Protein AF-A0A117UWV5-F1 (afdb_monomer)

InterPro domains:
  IPR002656 Acyltransferase 3 domain [PF01757] (1-196)
  IPR050879 Acyltransferase 3 [PTHR23028] (1-208)

Organism: NCBI:txid1117702

pLDDT: mean 75.55, std 20.03, range [30.98, 94.69]

Mean predicted aligned error: 14.84 Å

Secondary structure (DSSP, 8-state):
--HHHHHHHHHHHHHHHHHHHHHH-GGGHHHHHHHHHHHHHHHHHHHHHH-HHHHHH-HHHHHHHHHHHHHHHHHHHHH-SPPP-TTHHHHHHHHHHHHHHHHHS---TTSTTTTTTHHHHHHHHHHHHHTTT-HHHHHHHTSHHHHHHHHHHHHHHHHHHHHHHHHHHH--S---HHHHHHHHHHHHHHHHHHIIIIIHHHHHHTT-SS--------S--S---SSSTTHHHHHHHHHHHHHHHHHHHTT--PPPHHHHTSSS-S--TTSTTSS---

Nearest PDB structures (foldseek):
  3g67-assembly1_B  TM=1.469E-01  e=5.510E-01 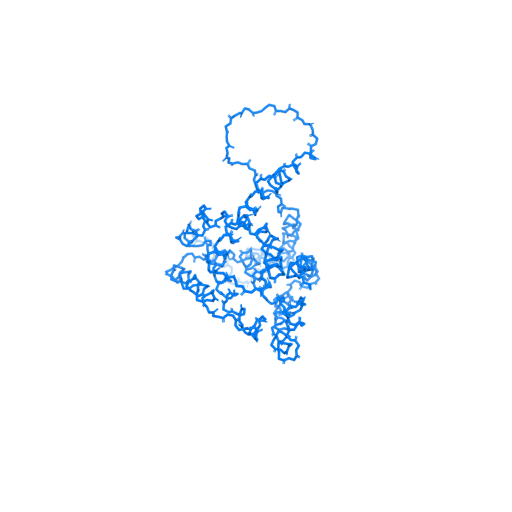 Thermotoga maritima
  3g6b-assembly1_B  TM=1.468E-01  e=1.464E+00  Thermotoga maritima
  3g6b-assembly1_A  TM=1.492E-01  e=6.993E+00  Thermotoga maritima

Sequence (278 aa):
MWSLAVEEQFYLLYPVVLLAILRFRPRALPLLFGLGFGLSLVLAGVLMRFRPDIAFYYLPPRAWELMLGGAISLRERRAGSLRAGRYTGPVSGLALAGLLVAFLLPGDSGSFPWPGALLPCLCTATLLAVLRSEYRTAGLLAARPIVLVGLISYSLYLWHQPVFAFARKIALNALTPANYVVMIGGVFLAAWATWRFIEQPLRRSDGLSNGTVPGSCNTGGLACRQRDRGMAGQRLALALLAANARTHDDGARFPSPQQRCQSDDQANPRCSVVAHWP

Foldseek 3Di:
DDVVVLVVVCVVVVLVVVVVCLVPPVVCVVVVLVVQLVQLCVCLVVCLVPPVVCSPPHNSVCVNLVSLQVVLVVCCVPVNADAQDPCLVVQLVVLVVLLVVLVPPPDDSSCPPPPSVVSNSVSVSSNSRRLVNDPPSVVVCPDPVNVVCVLLVVQLVVQLVVLVVVCCVPVVDDDDPVNVVVSNVVSVVRSVCCSVPPVVVVVVCVVVPDDDDDDDDDDDDPDDDDPPPVPPSVVVVVVSVVVVVVVVVVVDPPDDPVVVVPPDDPPDPPVPPPDDDD

Radius of gyration: 27.4 Å; Cα contacts (8 Å, |Δi|>4): 157; chains: 1; bounding box: 64×58×87 Å

Solvent-accessible surface area (backbone atoms only — not comparable to full-atom values): 16294 Å² total; per-residue (Å²): 125,61,70,66,61,39,51,53,52,43,68,60,47,50,57,55,54,52,50,50,35,56,72,77,40,54,87,47,41,68,57,55,51,50,50,52,36,51,51,11,48,51,42,15,57,54,30,43,78,78,40,46,69,57,25,59,62,39,48,62,34,45,43,33,64,58,45,49,52,50,50,48,55,51,44,36,72,74,74,43,68,54,76,66,49,93,58,44,59,60,51,45,52,49,22,51,50,44,37,50,49,54,68,70,47,82,80,55,85,82,29,58,58,43,67,59,41,50,57,39,46,53,20,50,43,52,33,68,53,37,44,89,41,30,67,68,66,39,49,58,61,63,31,66,69,56,43,48,52,61,72,28,41,65,40,35,58,62,40,41,57,58,56,55,52,49,46,59,69,72,54,77,84,74,82,49,75,67,54,52,54,53,49,52,51,50,27,52,51,52,10,46,50,44,37,63,68,52,48,48,52,56,71,55,54,79,65,71,84,66,81,91,72,96,71,92,76,79,92,84,74,100,78,81,88,84,84,67,90,68,42,72,66,47,49,52,50,47,51,52,51,59,50,55,54,53,70,60,55,78,78,63,79,72,78,55,79,75,65,62,68,75,78,52,75,99,78,64,90,81,76,79,81,78,87,80,81,138

Structure (mmCIF, N/CA/C/O backbone):
data_AF-A0A117UWV5-F1
#
_entry.id   AF-A0A117UWV5-F1
#
loop_
_atom_site.group_PDB
_atom_site.id
_atom_site.type_symbol
_atom_site.label_atom_id
_atom_site.label_alt_id
_atom_site.label_comp_id
_atom_site.label_asym_id
_atom_site.label_entity_id
_atom_site.label_seq_id
_atom_site.pdbx_PDB_ins_code
_atom_site.Cartn_x
_atom_site.Cartn_y
_atom_site.Cartn_z
_atom_site.occupancy
_atom_site.B_iso_or_equiv
_atom_site.auth_seq_id
_atom_site.auth_comp_id
_atom_site.auth_asym_id
_atom_site.auth_atom_id
_atom_site.pdbx_PDB_model_num
ATOM 1 N N . MET A 1 1 ? -1.632 -14.166 -12.314 1.00 55.88 1 MET A N 1
ATOM 2 C CA . MET A 1 1 ? -2.647 -13.155 -11.931 1.00 55.88 1 MET A CA 1
ATOM 3 C C . MET A 1 1 ? -1.919 -11.910 -11.477 1.00 55.88 1 MET A C 1
ATOM 5 O O . MET A 1 1 ? -0.835 -12.033 -10.938 1.00 55.88 1 MET A O 1
ATOM 9 N N . TRP A 1 2 ? -2.452 -10.722 -11.719 1.00 67.19 2 TRP A N 1
ATOM 10 C CA . TRP A 1 2 ? -1.812 -9.499 -11.242 1.00 67.19 2 TRP A CA 1
ATOM 11 C C . TRP A 1 2 ? -2.285 -9.179 -9.806 1.00 67.19 2 TRP A C 1
ATOM 13 O O . TRP A 1 2 ? -3.427 -9.480 -9.467 1.00 67.19 2 TRP A O 1
ATOM 23 N N . SER A 1 3 ? -1.420 -8.603 -8.959 1.00 70.19 3 SER A N 1
ATOM 24 C CA . SER A 1 3 ? -1.729 -8.171 -7.586 1.00 70.19 3 SER A CA 1
ATOM 25 C C . SER A 1 3 ? -2.982 -7.295 -7.486 1.00 70.19 3 SER A C 1
ATOM 27 O O . SER A 1 3 ? -3.677 -7.382 -6.478 1.00 70.19 3 SER A O 1
ATOM 29 N N . LEU A 1 4 ? -3.325 -6.543 -8.539 1.00 81.19 4 LEU A N 1
ATOM 30 C CA . LEU A 1 4 ? -4.560 -5.755 -8.606 1.00 81.19 4 LEU A CA 1
ATOM 31 C C . LEU A 1 4 ? -5.819 -6.614 -8.419 1.00 81.19 4 LEU A C 1
ATOM 33 O O . LEU A 1 4 ? -6.724 -6.233 -7.686 1.00 81.19 4 LEU A O 1
ATOM 37 N N . ALA A 1 5 ? -5.854 -7.812 -9.008 1.00 84.50 5 ALA A N 1
ATOM 38 C CA . ALA A 1 5 ? -7.003 -8.706 -8.872 1.00 84.50 5 ALA A CA 1
ATOM 39 C C . ALA A 1 5 ? -7.211 -9.149 -7.412 1.00 84.50 5 ALA A C 1
ATOM 41 O O . ALA A 1 5 ? -8.342 -9.308 -6.959 1.00 84.50 5 ALA A O 1
ATOM 42 N N . VAL A 1 6 ? -6.121 -9.324 -6.658 1.00 84.62 6 VAL A N 1
ATOM 43 C CA . VAL A 1 6 ? -6.178 -9.674 -5.230 1.00 84.62 6 VAL A CA 1
ATOM 44 C C . VAL A 1 6 ? -6.737 -8.507 -4.411 1.00 84.62 6 VAL A C 1
ATOM 46 O O . VAL A 1 6 ? -7.551 -8.713 -3.512 1.00 84.62 6 VAL A O 1
ATOM 49 N N . GLU A 1 7 ? -6.342 -7.278 -4.736 1.00 87.19 7 GLU A N 1
ATOM 50 C CA . GLU A 1 7 ? -6.852 -6.071 -4.077 1.00 87.19 7 GLU A CA 1
ATOM 51 C C . GLU A 1 7 ? -8.351 -5.876 -4.329 1.00 87.19 7 GLU A C 1
ATOM 53 O O . GLU A 1 7 ? -9.108 -5.646 -3.387 1.00 87.19 7 GLU A O 1
ATOM 58 N N . GLU A 1 8 ? -8.812 -6.054 -5.568 1.00 89.00 8 GLU A N 1
ATOM 59 C CA . GLU A 1 8 ? -10.235 -5.963 -5.917 1.00 89.00 8 GLU A CA 1
ATOM 60 C C . GLU A 1 8 ? -11.079 -7.015 -5.182 1.00 89.00 8 GLU A C 1
ATOM 62 O O . GLU A 1 8 ? -12.130 -6.687 -4.624 1.00 89.00 8 GLU A O 1
ATOM 67 N N . GLN A 1 9 ? -10.596 -8.262 -5.096 1.00 91.19 9 GLN A N 1
ATOM 68 C CA . GLN A 1 9 ? -11.248 -9.315 -4.308 1.00 91.19 9 GLN A CA 1
ATOM 69 C C . GLN A 1 9 ? -11.382 -8.918 -2.837 1.00 91.19 9 GLN A C 1
ATOM 71 O O . GLN A 1 9 ? -12.449 -9.093 -2.243 1.00 91.19 9 GLN A O 1
ATOM 76 N N . PHE A 1 10 ? -10.323 -8.354 -2.247 1.00 89.69 10 PHE A N 1
ATOM 77 C CA . PHE A 1 10 ? -10.372 -7.860 -0.876 1.00 89.69 10 PHE A CA 1
ATOM 78 C C . PHE A 1 10 ? -11.383 -6.723 -0.726 1.00 89.69 10 PHE A C 1
ATOM 80 O O . PHE A 1 10 ? -12.191 -6.750 0.199 1.00 89.69 10 PHE A O 1
ATOM 87 N N . TYR A 1 11 ? -11.381 -5.738 -1.625 1.00 88.12 11 TYR A N 1
ATOM 88 C CA . TYR A 1 11 ? -12.281 -4.586 -1.539 1.00 88.12 11 TYR A CA 1
ATOM 89 C C . TYR A 1 11 ? -13.754 -4.949 -1.705 1.00 88.12 11 TYR A C 1
ATOM 91 O O . TYR A 1 11 ? -14.604 -4.278 -1.119 1.00 88.12 11 TYR A O 1
ATOM 99 N N . LEU A 1 12 ? -14.064 -6.018 -2.437 1.00 90.75 12 LEU A N 1
ATOM 100 C CA . LEU A 1 12 ? -15.418 -6.558 -2.529 1.00 90.75 12 LEU A CA 1
ATOM 101 C C . LEU A 1 12 ? -15.792 -7.383 -1.289 1.00 90.75 12 LEU A C 1
ATOM 103 O O . LEU A 1 12 ? -16.871 -7.199 -0.724 1.00 90.75 12 LEU A O 1
ATOM 107 N N . LEU A 1 13 ? -14.902 -8.267 -0.831 1.00 91.00 13 LEU A N 1
ATOM 108 C CA . LEU A 1 13 ? -15.185 -9.204 0.260 1.00 91.00 13 LEU A CA 1
ATOM 109 C C . LEU A 1 13 ? -15.190 -8.529 1.640 1.00 91.00 13 LEU A C 1
ATOM 111 O O . LEU A 1 13 ? -16.074 -8.775 2.462 1.00 91.00 13 LEU A O 1
ATOM 115 N N . TYR A 1 14 ? -14.212 -7.664 1.900 1.00 89.00 14 TYR A N 1
ATOM 116 C CA . TYR A 1 14 ? -13.995 -7.011 3.189 1.00 89.00 14 TYR A CA 1
ATOM 117 C C . TYR A 1 14 ? -15.225 -6.267 3.736 1.00 89.00 14 TYR A C 1
ATOM 119 O O . TYR A 1 14 ? -15.595 -6.531 4.883 1.00 89.00 14 TYR A O 1
ATOM 127 N N . PRO A 1 15 ? -15.903 -5.369 2.986 1.00 88.62 15 PRO A N 1
ATOM 128 C CA . PRO A 1 15 ? -17.072 -4.666 3.507 1.00 88.62 15 PRO A CA 1
ATOM 129 C C . PRO A 1 15 ? -18.233 -5.618 3.799 1.00 88.62 15 PRO A C 1
ATOM 131 O O . PRO A 1 15 ? -18.913 -5.427 4.803 1.00 88.62 15 PRO A O 1
ATOM 134 N N . VAL A 1 16 ? -18.442 -6.655 2.982 1.00 92.00 16 VAL A N 1
ATOM 135 C CA . VAL A 1 16 ? -19.513 -7.643 3.191 1.00 92.00 16 VAL A CA 1
ATOM 136 C C . VAL A 1 16 ? -19.273 -8.425 4.480 1.00 92.00 16 VAL A C 1
ATOM 138 O O . VAL A 1 16 ? -20.160 -8.502 5.330 1.00 92.00 16 VAL A O 1
ATOM 141 N N . VAL A 1 17 ? -18.055 -8.938 4.671 1.00 90.50 17 VAL A N 1
ATOM 142 C CA . VAL A 1 17 ? -17.666 -9.666 5.889 1.00 90.50 17 VAL A CA 1
ATOM 143 C C . VAL A 1 17 ? -17.755 -8.757 7.114 1.00 90.50 17 VAL A C 1
ATOM 145 O O . VAL A 1 17 ? -18.331 -9.140 8.133 1.00 90.50 17 VAL A O 1
ATOM 148 N N . LEU A 1 18 ? -17.244 -7.528 7.017 1.00 89.38 18 LEU A N 1
ATOM 149 C CA . LEU A 1 18 ? -17.291 -6.561 8.108 1.00 89.38 18 LEU A CA 1
ATOM 150 C C . LEU A 1 18 ? -18.736 -6.217 8.496 1.00 89.38 18 LEU A C 1
ATOM 152 O O . LEU A 1 18 ? -19.066 -6.221 9.682 1.00 89.38 18 LEU A O 1
ATOM 156 N N . LEU A 1 19 ? -19.608 -5.955 7.518 1.00 90.94 19 LEU A N 1
ATOM 157 C CA . LEU A 1 19 ? -21.025 -5.672 7.754 1.00 90.94 19 LEU A CA 1
ATOM 158 C C . LEU A 1 19 ? -21.750 -6.874 8.363 1.00 90.94 19 LEU A C 1
ATOM 160 O O . LEU A 1 19 ? -22.514 -6.689 9.307 1.00 90.94 19 LEU A O 1
ATOM 164 N N . ALA A 1 20 ? -21.483 -8.094 7.892 1.00 93.12 20 ALA A N 1
ATOM 165 C CA . ALA A 1 20 ? -22.061 -9.308 8.462 1.00 93.12 20 ALA A CA 1
ATOM 166 C C . ALA A 1 20 ? -21.668 -9.481 9.940 1.00 93.12 20 ALA A C 1
ATOM 168 O O . ALA A 1 20 ? -22.532 -9.688 10.795 1.00 93.12 20 ALA A O 1
ATOM 169 N N . ILE A 1 21 ? -20.385 -9.311 10.276 1.00 91.62 21 ILE A N 1
ATOM 170 C CA . ILE A 1 21 ? -19.922 -9.409 11.668 1.00 91.62 21 ILE A CA 1
ATOM 171 C C . ILE A 1 21 ? -20.572 -8.325 12.531 1.00 91.62 21 ILE A C 1
ATOM 173 O O . ILE A 1 21 ? -21.068 -8.620 13.617 1.00 91.62 21 ILE A O 1
ATOM 177 N N . LEU A 1 22 ? -20.620 -7.082 12.048 1.00 89.75 22 LEU A N 1
ATOM 178 C CA . LEU A 1 22 ? -21.261 -5.979 12.767 1.00 89.75 22 LEU A CA 1
ATOM 179 C C . LEU A 1 22 ? -22.770 -6.194 12.950 1.00 89.75 22 LEU A C 1
ATOM 181 O O . LEU A 1 22 ? -23.307 -5.792 13.980 1.00 89.75 22 LEU A O 1
ATOM 185 N N . ARG A 1 23 ? -23.444 -6.836 11.988 1.00 92.81 23 ARG A N 1
ATOM 186 C CA . ARG A 1 23 ? -24.890 -7.097 12.018 1.00 92.81 23 ARG A CA 1
ATOM 187 C C . ARG A 1 23 ? -25.272 -8.219 12.976 1.00 92.81 23 ARG A C 1
ATOM 189 O O . ARG A 1 23 ? -26.279 -8.088 13.667 1.00 92.81 23 ARG A O 1
ATOM 196 N N . PHE A 1 24 ? -24.510 -9.313 12.986 1.00 94.19 24 PHE A N 1
ATOM 197 C CA . PHE A 1 24 ? -24.873 -10.526 13.723 1.00 94.19 24 PHE A CA 1
ATOM 198 C C . PHE A 1 24 ? -24.126 -10.680 15.050 1.00 94.19 24 PHE A C 1
ATOM 200 O O . PHE A 1 24 ? -24.702 -11.166 16.021 1.00 94.19 24 PHE A O 1
ATOM 207 N N . ARG A 1 25 ? -22.841 -10.305 15.115 1.00 93.25 25 ARG A N 1
ATOM 208 C CA . ARG A 1 25 ? -21.967 -10.530 16.282 1.00 93.25 25 ARG A CA 1
ATOM 209 C C . ARG A 1 25 ? -20.953 -9.383 16.471 1.00 93.25 25 ARG A C 1
ATOM 211 O O . ARG A 1 25 ? -19.745 -9.628 16.462 1.00 93.25 25 ARG A O 1
ATOM 218 N N . PRO A 1 26 ? -21.393 -8.135 16.726 1.00 88.69 26 PRO A N 1
ATOM 219 C CA . PRO A 1 26 ? -20.491 -6.979 16.806 1.00 88.69 26 PRO A CA 1
ATOM 220 C C . PRO A 1 26 ? -19.434 -7.101 17.915 1.00 88.69 26 PRO A C 1
ATOM 222 O O . PRO A 1 26 ? -18.314 -6.617 17.751 1.00 88.69 26 PRO A O 1
ATOM 225 N N . ARG A 1 27 ? -19.756 -7.791 19.021 1.00 90.56 27 ARG A N 1
ATOM 226 C CA . ARG A 1 27 ? -18.813 -8.062 20.124 1.00 90.56 27 ARG A CA 1
ATOM 227 C C . ARG A 1 27 ? -17.721 -9.070 19.753 1.00 90.56 27 ARG A C 1
ATOM 229 O O . ARG A 1 27 ? -16.644 -9.025 20.332 1.00 90.56 27 ARG A O 1
ATOM 236 N N . ALA A 1 28 ? -17.972 -9.940 18.773 1.00 91.75 28 ALA A N 1
ATOM 237 C CA . ALA A 1 28 ? -16.991 -10.907 18.285 1.00 91.75 28 ALA A CA 1
ATOM 238 C C . ALA A 1 28 ? -16.027 -10.303 17.253 1.00 91.75 28 ALA A C 1
ATOM 240 O O . ALA A 1 28 ? -15.077 -10.969 16.856 1.00 91.75 28 ALA A O 1
ATOM 241 N N . LEU A 1 29 ? -16.239 -9.054 16.821 1.00 89.94 29 LEU A N 1
ATOM 242 C CA . LEU A 1 29 ? -15.416 -8.408 15.803 1.00 89.94 29 LEU A CA 1
ATOM 243 C C . LEU A 1 29 ? -13.905 -8.452 16.084 1.00 89.94 29 LEU A C 1
ATOM 245 O O . LEU A 1 29 ? -13.195 -8.904 15.192 1.00 89.94 29 LEU A O 1
ATOM 249 N N . PRO A 1 30 ? -13.381 -8.026 17.254 1.00 89.56 30 PRO A N 1
ATOM 250 C CA . PRO A 1 30 ? -11.936 -8.066 17.488 1.00 89.56 30 PRO A CA 1
ATOM 251 C C . PRO A 1 30 ? -11.386 -9.497 17.455 1.00 89.56 30 PRO A C 1
ATOM 253 O O . PRO A 1 30 ? -10.305 -9.714 16.919 1.00 89.56 30 PRO A O 1
ATOM 256 N N . LEU A 1 31 ? -12.152 -10.473 17.957 1.00 93.00 31 LEU A N 1
ATOM 257 C CA . LEU A 1 31 ? -11.768 -11.883 17.947 1.00 93.00 31 LEU A CA 1
ATOM 258 C C . LEU A 1 31 ? -11.722 -12.444 16.520 1.00 93.00 31 LEU A C 1
ATOM 260 O O . LEU A 1 31 ? -10.709 -13.003 16.122 1.00 93.00 31 LEU A O 1
ATOM 264 N N . LEU A 1 32 ? -12.791 -12.271 15.737 1.00 92.19 32 LEU A N 1
ATOM 265 C CA . LEU A 1 32 ? -12.875 -12.767 14.358 1.00 92.19 32 LEU A CA 1
ATOM 266 C C . LEU A 1 32 ? -11.856 -12.081 13.446 1.00 92.19 32 LEU A C 1
ATOM 268 O O . LEU A 1 32 ? -11.253 -12.727 12.592 1.00 92.19 32 LEU A O 1
ATOM 272 N N . PHE A 1 33 ? -11.634 -10.784 13.650 1.00 91.31 33 PHE A N 1
ATOM 273 C CA . PHE A 1 33 ? -10.622 -10.034 12.921 1.00 91.31 33 PHE A CA 1
ATOM 274 C C . PHE A 1 33 ? -9.210 -10.510 13.275 1.00 91.31 33 PHE A C 1
ATOM 276 O O . PHE A 1 33 ? -8.408 -10.750 12.377 1.00 91.31 33 PHE A O 1
ATOM 283 N N . GLY A 1 34 ? -8.919 -10.691 14.568 1.00 91.94 34 GLY A N 1
ATOM 284 C CA . GLY A 1 34 ? -7.643 -11.225 15.043 1.00 91.94 34 GLY A CA 1
ATOM 285 C C . GLY A 1 34 ? -7.386 -12.649 14.550 1.00 91.94 34 GLY A C 1
ATOM 286 O O . GLY A 1 34 ? -6.283 -12.946 14.104 1.00 91.94 34 GLY A O 1
ATOM 287 N N . LEU A 1 35 ? -8.417 -13.501 14.542 1.00 93.50 35 LEU A N 1
ATOM 288 C CA . LEU A 1 35 ? -8.348 -14.857 13.999 1.00 93.50 35 LEU A CA 1
ATOM 289 C C . LEU A 1 35 ? -8.053 -14.838 12.494 1.00 93.50 35 LEU A C 1
ATOM 291 O O . LEU A 1 35 ? -7.152 -15.537 12.046 1.00 93.50 35 LEU A O 1
ATOM 295 N N . GLY A 1 36 ? -8.772 -14.018 11.720 1.00 93.38 36 GLY A N 1
ATOM 296 C CA . GLY A 1 36 ? -8.546 -13.882 10.279 1.00 93.38 36 GLY A CA 1
ATOM 297 C C . GLY A 1 36 ? -7.150 -13.347 9.952 1.00 93.38 36 GLY A C 1
ATOM 298 O O . GLY A 1 36 ? -6.477 -13.882 9.073 1.00 93.38 36 GLY A O 1
ATOM 299 N N . PHE A 1 37 ? -6.683 -12.349 10.708 1.00 93.56 37 PHE A N 1
ATOM 300 C CA . PHE A 1 37 ? -5.332 -11.807 10.581 1.00 93.56 37 PHE A CA 1
ATOM 301 C C . PHE A 1 37 ? -4.270 -12.866 10.904 1.00 93.56 37 PHE A C 1
ATOM 303 O O . PHE A 1 37 ? -3.367 -13.087 10.104 1.00 93.56 37 PHE A O 1
ATOM 310 N N . GLY A 1 38 ? -4.400 -13.560 12.039 1.00 93.75 38 GLY A N 1
ATOM 311 C CA . GLY A 1 38 ? -3.463 -14.603 12.455 1.00 93.75 38 GLY A CA 1
ATOM 312 C C . GLY A 1 38 ? -3.437 -15.787 11.491 1.00 93.75 38 GLY A C 1
ATOM 313 O O . GLY A 1 38 ? -2.362 -16.247 11.116 1.00 93.75 38 GLY A O 1
ATOM 314 N N . LEU A 1 39 ? -4.604 -16.235 11.020 1.00 94.69 39 LEU A N 1
ATOM 315 C CA . LEU A 1 39 ? -4.711 -17.296 10.019 1.00 94.69 39 LEU A CA 1
ATOM 316 C C . LEU A 1 39 ? -4.029 -16.893 8.709 1.00 94.69 39 LEU A C 1
ATOM 318 O O . LEU A 1 39 ? -3.272 -17.679 8.148 1.00 94.69 39 LEU A O 1
ATOM 322 N N . SER A 1 40 ? -4.261 -15.664 8.245 1.00 93.44 40 SER A N 1
ATOM 323 C CA . SER A 1 40 ? -3.605 -15.125 7.052 1.00 93.44 40 SER A CA 1
ATOM 324 C C . SER A 1 40 ? -2.081 -15.068 7.215 1.00 93.44 40 SER A C 1
ATOM 326 O O . SER A 1 40 ? -1.362 -15.484 6.310 1.00 93.44 40 SER A O 1
ATOM 328 N N . LEU A 1 41 ? -1.588 -14.651 8.385 1.00 91.75 41 LEU A N 1
ATOM 329 C CA .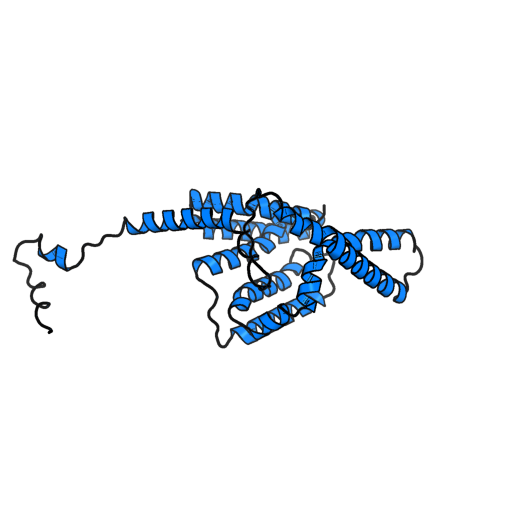 LEU A 1 41 ? -0.158 -14.587 8.702 1.00 91.75 41 LEU A CA 1
ATOM 330 C C . LEU A 1 41 ? 0.501 -15.976 8.710 1.00 91.75 41 LEU A C 1
ATOM 332 O O . LEU A 1 41 ? 1.565 -16.173 8.126 1.00 91.75 41 LEU A O 1
ATOM 336 N N . VAL A 1 42 ? -0.149 -16.955 9.348 1.00 92.69 42 VAL A N 1
ATOM 337 C CA . VAL A 1 42 ? 0.325 -18.346 9.388 1.00 92.69 42 VAL A CA 1
ATOM 338 C C . VAL A 1 42 ? 0.333 -18.942 7.984 1.00 92.69 42 VAL A C 1
ATOM 340 O O . VAL A 1 42 ? 1.322 -19.555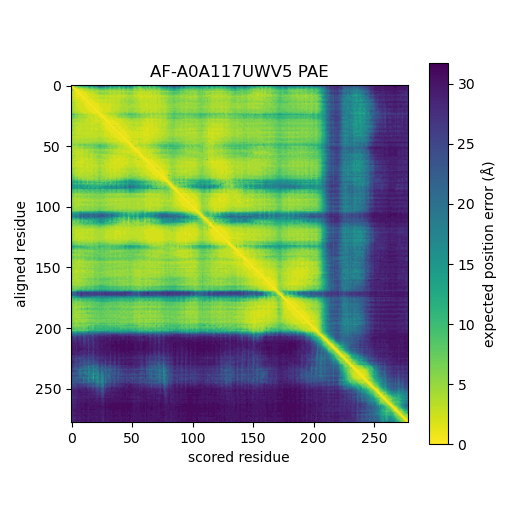 7.587 1.00 92.69 42 VAL A O 1
ATOM 343 N N . LEU A 1 43 ? -0.730 -18.719 7.204 1.00 91.56 43 LEU A N 1
ATOM 344 C CA . LEU A 1 43 ? -0.784 -19.141 5.806 1.00 91.56 43 LEU A CA 1
ATOM 345 C C . LEU A 1 43 ? 0.337 -18.504 4.984 1.00 91.56 43 LEU A C 1
ATOM 347 O O . LEU A 1 43 ? 0.955 -19.211 4.195 1.00 91.56 43 LEU A O 1
ATOM 351 N N . ALA A 1 44 ? 0.642 -17.220 5.190 1.00 89.50 44 ALA A N 1
ATOM 352 C CA . ALA A 1 44 ? 1.750 -16.549 4.514 1.00 89.50 44 ALA A CA 1
ATOM 353 C C . ALA A 1 44 ? 3.085 -17.253 4.796 1.00 89.50 44 ALA A C 1
ATOM 355 O O . ALA A 1 44 ? 3.794 -17.615 3.860 1.00 89.50 44 ALA A O 1
ATOM 356 N N . GLY A 1 45 ? 3.395 -17.523 6.068 1.00 88.62 45 GLY A N 1
ATOM 357 C CA . GLY A 1 45 ? 4.637 -18.195 6.455 1.00 88.62 45 GLY A CA 1
ATOM 358 C C . GLY A 1 45 ? 4.736 -19.643 5.962 1.00 88.62 45 GLY A C 1
ATOM 359 O O . GLY A 1 45 ? 5.788 -20.061 5.480 1.00 88.62 45 GLY A O 1
ATOM 360 N N . VAL A 1 46 ? 3.641 -20.407 6.039 1.00 90.56 46 VAL A N 1
ATOM 361 C CA . VAL A 1 46 ? 3.607 -21.808 5.591 1.00 90.56 46 VAL A CA 1
ATOM 362 C C . VAL A 1 46 ? 3.702 -21.893 4.068 1.00 90.56 46 VAL A C 1
ATOM 364 O O . VAL A 1 46 ? 4.571 -22.593 3.548 1.00 90.56 46 VAL A O 1
ATOM 367 N N . LEU A 1 47 ? 2.846 -21.177 3.331 1.00 89.44 47 LEU A N 1
ATOM 368 C CA . LEU A 1 47 ? 2.812 -21.265 1.868 1.00 89.44 47 LEU A CA 1
ATOM 369 C C . LEU A 1 47 ? 4.087 -20.715 1.238 1.00 89.44 47 LEU A C 1
ATOM 371 O O . LEU A 1 47 ? 4.501 -21.243 0.211 1.00 89.44 47 LEU A O 1
ATOM 375 N N . MET A 1 48 ? 4.745 -19.731 1.857 1.00 86.31 48 MET A N 1
ATOM 376 C CA . MET A 1 48 ? 6.013 -19.225 1.336 1.00 86.31 48 MET A CA 1
ATOM 377 C C . MET A 1 48 ? 7.094 -20.312 1.281 1.00 86.31 48 MET A C 1
ATOM 379 O O . MET A 1 48 ? 7.894 -20.343 0.350 1.00 86.31 48 MET A O 1
ATOM 383 N N . ARG A 1 49 ? 7.086 -21.254 2.234 1.00 84.75 49 ARG A N 1
ATOM 384 C CA . ARG A 1 49 ? 8.077 -22.336 2.300 1.00 84.75 49 ARG A CA 1
ATOM 385 C C . ARG A 1 49 ? 7.831 -23.454 1.286 1.00 84.75 49 ARG A C 1
ATOM 387 O O . ARG A 1 49 ? 8.787 -24.076 0.836 1.00 84.75 49 ARG A O 1
ATOM 394 N N . PHE A 1 50 ? 6.571 -23.731 0.951 1.00 84.31 50 PHE A N 1
ATOM 395 C CA . PHE A 1 50 ? 6.207 -24.876 0.105 1.00 84.31 50 PHE A CA 1
ATOM 396 C C . PHE A 1 50 ? 5.815 -24.490 -1.326 1.00 84.31 50 PHE A C 1
ATOM 398 O O . PHE A 1 50 ? 6.088 -25.244 -2.258 1.00 84.31 50 PHE A O 1
ATOM 405 N N . ARG A 1 51 ? 5.124 -23.359 -1.513 1.00 85.75 51 ARG A N 1
ATOM 406 C CA . ARG A 1 51 ? 4.522 -22.921 -2.786 1.00 85.75 51 ARG A CA 1
ATOM 407 C C . ARG A 1 51 ? 4.504 -21.380 -2.872 1.00 85.75 51 ARG A C 1
ATOM 409 O O . ARG A 1 51 ? 3.428 -20.784 -2.739 1.00 85.75 51 ARG A O 1
ATOM 416 N N . PRO A 1 52 ? 5.655 -20.728 -3.128 1.00 83.62 52 PRO A N 1
ATOM 417 C CA . PRO A 1 52 ? 5.756 -19.264 -3.164 1.00 83.62 52 PRO A CA 1
ATOM 418 C C . PRO A 1 52 ? 4.829 -18.625 -4.210 1.00 83.62 52 PRO A C 1
ATOM 420 O O . PRO A 1 52 ? 4.266 -17.561 -3.963 1.00 83.62 52 PRO A O 1
ATOM 423 N N . ASP A 1 53 ? 4.556 -19.311 -5.325 1.00 84.12 53 ASP A N 1
ATOM 424 C CA . ASP A 1 53 ? 3.602 -18.841 -6.339 1.00 84.12 53 ASP A CA 1
ATOM 425 C C . ASP A 1 53 ? 2.204 -18.612 -5.746 1.00 84.12 53 ASP A C 1
ATOM 427 O O . ASP A 1 53 ? 1.546 -17.605 -6.006 1.00 84.12 53 ASP A O 1
ATOM 431 N N . ILE A 1 54 ? 1.740 -19.543 -4.907 1.00 85.25 54 ILE A N 1
ATOM 432 C CA . ILE A 1 54 ? 0.417 -19.456 -4.282 1.00 85.25 54 ILE A CA 1
ATOM 433 C C . ILE A 1 54 ? 0.427 -18.364 -3.211 1.00 85.25 54 ILE A C 1
ATOM 435 O O . ILE A 1 54 ? -0.527 -17.592 -3.119 1.00 85.25 54 ILE A O 1
ATOM 439 N N . ALA A 1 55 ? 1.516 -18.260 -2.444 1.00 85.00 55 ALA A N 1
ATOM 440 C CA . ALA A 1 55 ? 1.689 -17.204 -1.450 1.00 85.00 55 ALA A CA 1
ATOM 441 C C . ALA A 1 55 ? 1.575 -15.800 -2.073 1.00 85.00 55 ALA A C 1
ATOM 443 O O . ALA A 1 55 ? 1.002 -14.900 -1.462 1.00 85.00 55 ALA A O 1
ATOM 444 N N . PHE A 1 56 ? 2.068 -15.626 -3.303 1.00 82.50 56 PHE A N 1
ATOM 445 C CA . PHE A 1 56 ? 2.042 -14.350 -4.012 1.00 82.50 56 PHE A CA 1
ATOM 446 C C . PHE A 1 56 ? 0.700 -14.042 -4.695 1.00 82.50 56 PHE A C 1
ATOM 448 O O . PHE A 1 56 ? 0.203 -12.918 -4.616 1.00 82.50 56 PHE A O 1
ATOM 455 N N . TYR A 1 57 ? 0.112 -15.018 -5.395 1.00 84.44 57 TYR A N 1
ATOM 456 C CA . TYR A 1 57 ? -1.040 -14.764 -6.271 1.00 84.44 57 TYR A CA 1
ATOM 457 C C . TYR A 1 57 ? -2.405 -14.853 -5.583 1.00 84.44 57 TYR A C 1
ATOM 459 O O . TYR A 1 57 ? -3.388 -14.392 -6.163 1.00 84.44 57 TYR A O 1
ATOM 467 N N . TYR A 1 58 ? -2.494 -15.435 -4.385 1.00 87.81 58 TYR A N 1
ATOM 468 C CA . TYR A 1 58 ? -3.771 -15.650 -3.703 1.00 87.81 58 TYR A CA 1
ATOM 469 C C . TYR A 1 58 ? -4.026 -14.641 -2.580 1.00 87.81 58 TYR A C 1
ATOM 471 O O . TYR A 1 58 ? -3.116 -14.177 -1.896 1.00 87.81 58 TYR A O 1
ATOM 479 N N . LEU A 1 59 ? -5.310 -14.349 -2.350 1.00 89.69 59 LEU A N 1
ATOM 480 C CA . LEU A 1 59 ? -5.767 -13.435 -1.305 1.00 89.69 59 LEU A CA 1
ATOM 481 C C . LEU A 1 59 ? -5.467 -13.906 0.132 1.00 89.69 59 LEU A C 1
ATOM 483 O O . LEU A 1 59 ? -4.960 -13.092 0.902 1.00 89.69 59 LEU A O 1
ATOM 487 N N . PRO A 1 60 ? -5.743 -15.164 0.546 1.00 90.31 60 PRO A N 1
ATOM 488 C CA . PRO A 1 60 ? -5.609 -15.568 1.947 1.00 90.31 60 PRO A CA 1
ATOM 489 C C . PRO A 1 60 ? -4.232 -15.318 2.587 1.00 90.31 60 PRO A C 1
ATOM 491 O O . PRO A 1 60 ? -4.222 -14.785 3.692 1.00 90.31 60 PRO A O 1
ATOM 494 N N . PRO A 1 61 ? -3.079 -15.615 1.952 1.00 90.00 61 PRO A N 1
ATOM 495 C CA . PRO A 1 61 ? -1.759 -15.318 2.524 1.00 90.00 61 PRO A CA 1
ATOM 496 C C . PRO A 1 61 ? -1.385 -13.825 2.497 1.00 90.00 61 PRO A C 1
ATOM 498 O O . PRO A 1 61 ? -0.452 -13.424 3.182 1.00 90.00 61 PRO A O 1
ATOM 501 N N . ARG A 1 62 ? -2.101 -12.987 1.737 1.00 88.94 62 ARG A N 1
ATOM 502 C CA . ARG A 1 62 ? -1.847 -11.536 1.636 1.00 88.94 62 ARG A CA 1
ATOM 503 C C . ARG A 1 62 ? -2.849 -10.678 2.404 1.00 88.94 62 ARG A C 1
ATOM 505 O O . ARG A 1 62 ? -2.627 -9.488 2.605 1.00 88.94 62 ARG A O 1
ATOM 512 N N . ALA A 1 63 ? -3.958 -11.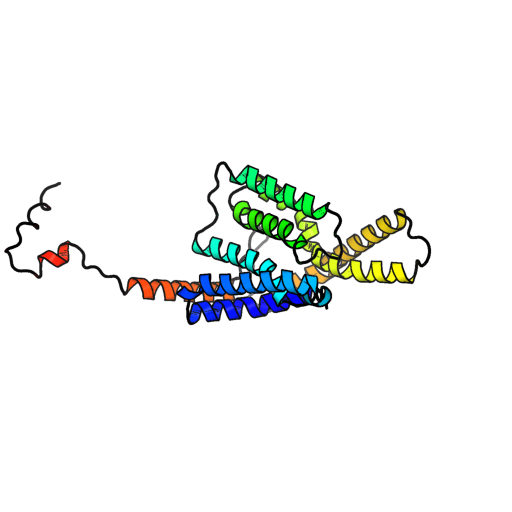270 2.845 1.00 91.50 63 ALA A N 1
ATOM 513 C CA . ALA A 1 63 ? -5.042 -10.550 3.498 1.00 91.50 63 ALA A CA 1
ATOM 514 C C . ALA A 1 63 ? -4.577 -9.790 4.751 1.00 91.50 63 ALA A C 1
ATOM 516 O O . ALA A 1 63 ? -5.075 -8.694 4.995 1.00 91.50 63 ALA A O 1
ATOM 517 N N . TRP A 1 64 ? -3.607 -10.310 5.511 1.00 92.19 64 TRP A N 1
ATOM 518 C CA . TRP A 1 64 ? -3.063 -9.651 6.701 1.00 92.19 64 TRP A CA 1
ATOM 519 C C . TRP A 1 64 ? -2.490 -8.252 6.404 1.00 92.19 64 TRP A C 1
ATOM 521 O O . TRP A 1 64 ? -2.703 -7.343 7.209 1.00 92.19 64 TRP A O 1
ATOM 531 N N . GLU A 1 65 ? -1.853 -8.043 5.242 1.00 92.50 65 GLU A N 1
ATOM 532 C CA . GLU A 1 65 ? -1.300 -6.746 4.808 1.00 92.50 65 GLU A CA 1
ATOM 533 C C . GLU A 1 65 ? -2.418 -5.691 4.720 1.00 92.50 65 GLU A C 1
ATOM 535 O O . GLU A 1 65 ? -2.341 -4.602 5.295 1.00 92.50 65 GLU A O 1
ATOM 540 N N . LEU A 1 66 ? -3.516 -6.052 4.049 1.00 90.94 66 LEU A N 1
ATOM 541 C CA . LEU A 1 66 ? -4.670 -5.181 3.821 1.00 90.94 66 LEU A CA 1
ATOM 542 C C . LEU A 1 66 ? -5.528 -5.019 5.085 1.00 90.94 66 LEU A C 1
ATOM 544 O O . LEU A 1 66 ? -6.031 -3.929 5.379 1.00 90.94 66 LEU A O 1
ATOM 548 N N . MET A 1 67 ? -5.664 -6.086 5.876 1.00 91.44 67 MET A N 1
ATOM 549 C CA . MET A 1 67 ? -6.350 -6.065 7.167 1.00 91.44 67 MET A CA 1
ATOM 550 C C . MET A 1 67 ? -5.655 -5.124 8.151 1.00 91.44 67 MET A C 1
ATOM 552 O O . MET A 1 67 ? -6.341 -4.419 8.884 1.00 91.44 67 MET A O 1
ATOM 556 N N . LEU A 1 68 ? -4.324 -5.032 8.147 1.00 92.44 68 LEU A N 1
ATOM 557 C CA . LEU A 1 68 ? -3.601 -4.099 9.014 1.00 92.44 68 LEU A CA 1
ATOM 558 C C . LEU A 1 68 ? -4.033 -2.640 8.767 1.00 92.44 68 LEU A C 1
ATOM 560 O O . LEU A 1 68 ? -4.375 -1.919 9.708 1.00 92.44 68 LEU A O 1
ATOM 564 N N . GLY A 1 69 ? -4.121 -2.227 7.498 1.00 90.00 69 GLY A N 1
ATOM 565 C CA . GLY A 1 69 ? -4.636 -0.904 7.120 1.00 90.00 69 GLY A CA 1
ATOM 566 C C . GLY A 1 69 ? -6.116 -0.713 7.476 1.00 90.00 69 GLY A C 1
ATOM 567 O O . GLY A 1 69 ? -6.512 0.333 8.002 1.00 90.00 69 GLY A O 1
ATOM 568 N N . GLY A 1 70 ? -6.938 -1.746 7.264 1.00 88.75 70 GLY A N 1
ATOM 569 C CA . GLY A 1 70 ? -8.350 -1.753 7.655 1.00 88.75 70 GLY A CA 1
ATOM 570 C C . GLY A 1 70 ? -8.561 -1.593 9.166 1.00 88.75 70 GLY A C 1
ATOM 571 O O . GLY A 1 70 ? -9.429 -0.825 9.593 1.00 88.75 70 GLY A O 1
ATOM 572 N N . ALA A 1 71 ? -7.735 -2.256 9.978 1.00 89.19 71 ALA A N 1
ATOM 573 C CA . ALA A 1 71 ? -7.765 -2.179 11.435 1.00 89.19 71 ALA A CA 1
ATOM 574 C C . ALA A 1 71 ? -7.441 -0.768 11.932 1.00 89.19 71 ALA A C 1
ATOM 576 O O . ALA A 1 71 ? -8.140 -0.249 12.805 1.00 89.19 71 ALA A O 1
ATOM 577 N N . ILE A 1 72 ? -6.434 -0.119 11.341 1.00 89.75 72 ILE A N 1
ATOM 578 C CA . ILE A 1 72 ? -6.080 1.268 11.666 1.00 89.75 72 ILE A CA 1
ATOM 579 C C . ILE A 1 72 ? -7.231 2.206 11.325 1.00 89.75 72 ILE A C 1
ATOM 581 O O . ILE A 1 72 ? -7.643 2.990 12.177 1.00 89.75 72 ILE A O 1
ATOM 585 N N . SER A 1 73 ? -7.815 2.080 10.131 1.00 87.12 73 SER A N 1
ATOM 586 C CA . SER A 1 73 ? -8.957 2.911 9.733 1.00 87.12 73 SER A CA 1
ATOM 587 C C . SER A 1 73 ? -10.154 2.737 10.675 1.00 87.12 73 SER A C 1
ATOM 589 O O . SER A 1 73 ? -10.804 3.712 11.064 1.00 87.12 73 SER A O 1
ATOM 591 N N . LEU A 1 74 ? -10.443 1.501 11.090 1.00 85.44 74 LEU A N 1
ATOM 592 C CA . LEU A 1 74 ? -11.529 1.217 12.025 1.00 85.44 74 LEU A CA 1
ATOM 593 C C . LEU A 1 74 ? -11.238 1.767 13.427 1.00 85.44 74 LEU A C 1
ATOM 595 O O . LEU A 1 74 ? -12.133 2.335 14.058 1.00 85.44 74 LEU A O 1
ATOM 599 N N . ARG A 1 75 ? -9.996 1.629 13.905 1.00 87.19 75 ARG A N 1
ATOM 600 C CA . ARG A 1 75 ? -9.537 2.208 15.171 1.00 87.19 75 ARG A CA 1
ATOM 601 C C . ARG A 1 75 ? -9.688 3.723 15.151 1.00 87.19 75 ARG A C 1
ATOM 603 O O . ARG A 1 75 ? -10.280 4.264 16.076 1.00 87.19 75 ARG A O 1
ATOM 610 N N . GLU A 1 76 ? -9.209 4.395 14.106 1.00 85.62 76 GLU A N 1
ATOM 611 C CA . GLU A 1 76 ? -9.331 5.851 13.974 1.00 85.62 76 GLU A CA 1
ATOM 612 C C . GLU A 1 76 ? -10.788 6.312 14.011 1.00 85.62 76 GLU A C 1
ATOM 614 O O . GLU A 1 76 ? -11.107 7.317 14.640 1.00 85.62 76 GLU A O 1
ATOM 619 N N . ARG A 1 77 ? -11.696 5.561 13.378 1.00 83.31 77 ARG A N 1
ATOM 620 C CA . ARG A 1 77 ? -13.131 5.874 13.398 1.00 83.31 77 ARG A CA 1
ATOM 621 C C . ARG A 1 77 ? -13.777 5.689 14.769 1.00 83.31 77 ARG A C 1
ATOM 623 O O . ARG A 1 77 ? -14.706 6.422 15.081 1.00 83.31 77 ARG A O 1
ATOM 630 N N . ARG A 1 78 ? -13.343 4.696 15.552 1.00 82.12 78 ARG A N 1
ATOM 631 C CA . ARG A 1 78 ? -13.954 4.354 16.852 1.00 82.12 78 ARG A CA 1
ATOM 632 C C . ARG A 1 78 ? -13.341 5.103 18.030 1.00 82.12 78 ARG A C 1
ATOM 634 O O . ARG A 1 78 ? -14.067 5.529 18.914 1.00 82.12 78 ARG A O 1
ATOM 641 N N . ALA A 1 79 ? -12.018 5.216 18.052 1.00 80.94 79 ALA A N 1
ATOM 642 C CA . ALA A 1 79 ? -11.243 5.768 19.161 1.00 80.94 79 ALA A CA 1
ATOM 643 C C . ALA A 1 79 ? -10.651 7.155 18.848 1.00 80.94 79 ALA A C 1
ATOM 645 O O . ALA A 1 79 ? -9.985 7.743 19.698 1.00 80.94 79 ALA A O 1
ATOM 646 N N . GLY A 1 80 ? -10.881 7.676 17.639 1.00 78.94 80 GLY A N 1
ATOM 647 C CA . GLY A 1 80 ? -10.271 8.911 17.160 1.00 78.94 80 GLY A CA 1
ATOM 648 C C . GLY A 1 80 ? -8.831 8.723 16.673 1.00 78.94 80 GLY A C 1
ATOM 649 O O . GLY A 1 80 ? -8.213 7.661 16.815 1.00 78.94 80 GLY A O 1
ATOM 650 N N . SER A 1 81 ? -8.287 9.787 16.080 1.00 77.62 81 SER A N 1
ATOM 651 C CA . SER A 1 81 ? -6.861 9.865 15.745 1.00 77.62 81 SER A CA 1
ATOM 652 C C . SER A 1 81 ? -6.016 9.751 17.011 1.00 77.62 81 SER A C 1
ATOM 654 O O . SER A 1 81 ? -6.424 10.208 18.082 1.00 77.62 81 SER A O 1
ATOM 656 N N . LEU A 1 82 ? -4.804 9.200 16.883 1.00 79.81 82 LEU A N 1
ATOM 657 C CA . LEU A 1 82 ? -3.798 9.372 17.927 1.00 79.81 82 LEU A CA 1
ATOM 658 C C . LEU A 1 82 ? -3.632 10.869 18.217 1.00 79.81 82 LEU A C 1
ATOM 660 O O . LEU A 1 82 ? -3.643 11.692 17.299 1.00 79.81 82 LEU A O 1
ATOM 664 N N . ARG A 1 83 ? -3.553 11.226 19.502 1.00 75.19 83 ARG A N 1
ATOM 665 C CA . ARG A 1 83 ? -3.274 12.605 19.907 1.00 75.19 83 ARG A CA 1
ATOM 666 C C . ARG A 1 83 ? -1.816 12.916 19.591 1.00 75.19 83 ARG A C 1
ATOM 668 O O . ARG A 1 83 ? -0.945 12.083 19.836 1.00 75.19 83 ARG A O 1
ATOM 675 N N . ALA A 1 84 ? -1.571 14.117 19.071 1.00 75.88 84 ALA A N 1
ATOM 676 C CA . ALA A 1 84 ? -0.219 14.618 18.872 1.00 75.88 84 ALA A CA 1
ATOM 677 C C . ALA A 1 84 ? 0.514 14.606 20.220 1.00 75.88 84 ALA A C 1
ATOM 679 O O . ALA A 1 84 ? 0.008 15.129 21.213 1.00 75.88 84 ALA A O 1
ATOM 680 N N . GLY A 1 85 ? 1.676 13.966 20.265 1.00 81.69 85 GLY A N 1
ATOM 681 C CA . GLY A 1 85 ? 2.473 13.818 21.478 1.00 81.69 85 GLY A CA 1
ATOM 682 C C . GLY A 1 85 ? 3.953 13.959 21.161 1.00 81.69 85 GLY A C 1
ATOM 683 O O . GLY A 1 85 ? 4.348 13.951 20.000 1.00 81.69 85 GLY A O 1
ATOM 684 N N . ARG A 1 86 ? 4.802 14.040 22.191 1.00 81.62 86 ARG A N 1
ATOM 685 C CA . ARG A 1 86 ? 6.261 14.208 22.022 1.00 81.62 86 ARG A CA 1
ATOM 686 C C . ARG A 1 86 ? 6.896 13.153 21.103 1.00 81.62 86 ARG A C 1
ATOM 688 O O . ARG A 1 86 ? 7.904 13.428 20.460 1.00 81.62 86 ARG A O 1
ATOM 695 N N . TYR A 1 87 ? 6.296 11.967 21.029 1.00 85.00 87 TYR A N 1
ATOM 696 C CA . TYR A 1 87 ? 6.811 10.841 20.256 1.00 85.00 87 TYR A CA 1
ATOM 697 C C . TYR A 1 87 ? 6.246 10.737 18.829 1.00 85.00 87 TYR A C 1
ATOM 699 O O . TYR A 1 87 ? 6.776 9.959 18.046 1.00 85.00 87 TYR A O 1
ATOM 707 N N . THR A 1 88 ? 5.229 11.515 18.430 1.00 87.00 88 THR A N 1
ATOM 708 C CA . THR A 1 88 ? 4.629 11.374 17.083 1.00 87.00 88 THR A CA 1
ATOM 709 C C . THR A 1 88 ? 5.583 11.801 15.963 1.00 87.00 88 THR A C 1
ATOM 711 O O . THR A 1 88 ? 5.679 11.124 14.939 1.00 87.00 88 THR A O 1
ATOM 714 N N . GLY A 1 89 ? 6.356 12.869 16.180 1.00 87.75 89 GLY A N 1
ATOM 715 C CA . GLY A 1 89 ? 7.423 13.317 15.277 1.00 87.75 89 GLY A CA 1
ATOM 716 C C . GLY A 1 89 ? 8.506 12.256 15.024 1.00 87.75 89 GLY A C 1
ATOM 717 O O . GLY A 1 89 ? 8.688 11.845 13.880 1.00 87.75 89 GLY A O 1
ATOM 718 N N . PRO A 1 90 ? 9.216 11.759 16.055 1.00 90.69 90 PRO A N 1
ATOM 719 C CA . PRO A 1 90 ? 10.258 10.755 15.849 1.00 90.69 90 PRO A CA 1
ATOM 720 C C . PRO A 1 90 ? 9.708 9.418 15.334 1.00 90.69 90 PRO A C 1
ATOM 722 O O . PRO A 1 90 ? 10.361 8.788 14.511 1.00 90.69 90 PRO A O 1
ATOM 725 N N . VAL A 1 91 ? 8.504 8.999 15.746 1.00 92.06 91 VAL A N 1
ATOM 726 C CA . VAL A 1 91 ? 7.888 7.752 15.257 1.00 92.06 91 VAL A CA 1
ATOM 727 C C . VAL A 1 91 ? 7.555 7.830 13.766 1.00 92.06 91 VAL A C 1
ATOM 729 O O . VAL A 1 91 ? 7.828 6.883 13.034 1.00 92.06 91 VAL A O 1
ATOM 732 N N . SER A 1 92 ? 7.008 8.952 13.291 1.00 91.19 92 SER A N 1
ATOM 733 C CA . SER A 1 92 ? 6.730 9.140 11.859 1.00 91.19 92 SER A CA 1
ATOM 734 C C . SER A 1 92 ? 8.018 9.230 11.031 1.00 91.19 92 SER A C 1
ATOM 736 O O . SER A 1 92 ? 8.105 8.607 9.974 1.00 91.19 92 SER A O 1
ATOM 738 N 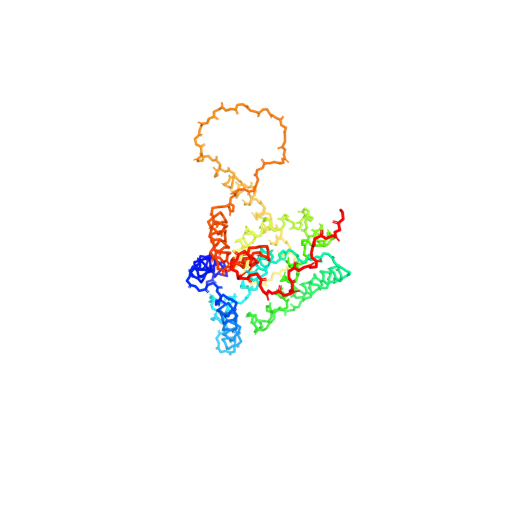N . GLY A 1 93 ? 9.051 9.912 11.537 1.00 91.56 93 GLY A N 1
ATOM 739 C CA . GLY A 1 93 ? 10.379 9.931 10.915 1.00 91.56 93 GLY A CA 1
ATOM 740 C C . GLY A 1 93 ? 11.018 8.541 10.835 1.00 91.56 93 GLY A C 1
ATOM 741 O O . GLY A 1 93 ? 11.511 8.152 9.778 1.00 91.56 93 GLY A O 1
ATOM 742 N N . LEU A 1 94 ? 10.945 7.760 11.918 1.00 93.44 94 LEU A N 1
ATOM 743 C CA . LEU A 1 94 ? 11.443 6.384 11.958 1.00 93.44 94 LEU A CA 1
ATOM 744 C C . LEU A 1 94 ? 10.676 5.477 10.993 1.00 93.44 94 LEU A C 1
ATOM 746 O O . LEU A 1 94 ? 11.283 4.663 10.306 1.00 93.44 94 LEU A O 1
ATOM 750 N N . ALA A 1 95 ? 9.355 5.629 10.903 1.00 93.75 95 ALA A N 1
ATOM 751 C CA . ALA A 1 95 ? 8.542 4.855 9.976 1.00 93.75 95 ALA A CA 1
ATOM 752 C C . ALA A 1 95 ? 8.847 5.203 8.506 1.00 93.75 95 ALA A C 1
ATOM 754 O O . ALA A 1 95 ? 8.910 4.300 7.674 1.00 93.75 95 ALA A O 1
ATOM 755 N N . LEU A 1 96 ? 9.109 6.478 8.184 1.00 92.81 96 LEU A N 1
ATOM 756 C CA . LEU A 1 96 ? 9.580 6.881 6.852 1.00 92.81 96 LEU A CA 1
ATOM 757 C C . LEU A 1 96 ? 10.968 6.328 6.536 1.00 92.81 96 LEU A C 1
ATOM 759 O O . LEU A 1 96 ? 11.180 5.806 5.443 1.00 92.81 96 LEU A O 1
ATOM 763 N N . ALA A 1 97 ? 11.897 6.405 7.489 1.00 92.75 97 ALA A N 1
ATOM 764 C CA . ALA A 1 97 ? 13.225 5.824 7.336 1.00 92.75 97 ALA A CA 1
ATOM 765 C C . ALA A 1 97 ? 13.143 4.304 7.138 1.00 92.75 97 ALA A C 1
ATOM 767 O O . ALA A 1 97 ? 13.783 3.772 6.240 1.00 92.75 97 ALA A O 1
ATOM 768 N N . GLY A 1 98 ? 12.300 3.611 7.908 1.00 92.19 98 GLY A N 1
ATOM 769 C CA . GLY A 1 98 ? 12.057 2.178 7.754 1.00 92.19 98 GLY A CA 1
ATOM 770 C C . GLY A 1 98 ? 11.476 1.815 6.387 1.00 92.19 98 GLY A C 1
ATOM 771 O O . GLY A 1 98 ? 11.890 0.820 5.800 1.00 92.19 98 GLY A O 1
ATOM 772 N N . LEU A 1 99 ? 10.594 2.652 5.829 1.00 91.81 99 LEU A N 1
ATOM 773 C CA . LEU A 1 99 ? 10.076 2.466 4.471 1.00 91.81 99 LEU A CA 1
ATOM 774 C C . LEU A 1 99 ? 11.164 2.680 3.406 1.00 91.81 99 LEU A C 1
ATOM 776 O O . LEU A 1 99 ? 11.225 1.933 2.434 1.00 91.81 99 LEU A O 1
ATOM 780 N N . LEU A 1 100 ? 12.049 3.661 3.606 1.00 91.50 100 LEU A N 1
ATOM 781 C CA . LEU A 1 100 ? 13.200 3.885 2.732 1.00 91.50 100 LEU A CA 1
ATOM 782 C C . LEU A 1 100 ? 14.179 2.705 2.788 1.00 91.50 100 LEU A C 1
ATOM 784 O O . LEU A 1 100 ? 14.644 2.250 1.749 1.00 91.50 100 LEU A O 1
ATOM 788 N N . VAL A 1 101 ? 14.451 2.167 3.980 1.00 90.56 101 VAL A N 1
ATOM 789 C CA . VAL A 1 101 ? 15.275 0.961 4.141 1.00 90.56 101 VAL A CA 1
ATOM 790 C C . VAL A 1 101 ? 14.614 -0.231 3.452 1.00 90.56 101 VAL A C 1
ATOM 792 O O . VAL A 1 101 ? 15.280 -0.923 2.692 1.00 90.56 101 VAL A O 1
ATOM 795 N N . ALA A 1 102 ? 13.307 -0.436 3.640 1.00 87.50 102 ALA A N 1
ATOM 796 C CA . ALA A 1 102 ? 12.561 -1.493 2.955 1.00 87.50 102 ALA A CA 1
ATOM 797 C C . ALA A 1 102 ? 12.646 -1.381 1.424 1.00 87.50 102 ALA A C 1
ATOM 799 O O . ALA A 1 102 ? 12.688 -2.398 0.743 1.00 87.50 102 ALA A O 1
ATOM 800 N N . PHE A 1 103 ? 12.692 -0.158 0.890 1.00 86.31 103 PHE A N 1
ATOM 801 C CA . PHE A 1 103 ? 12.843 0.098 -0.542 1.00 86.31 103 PHE A CA 1
ATOM 802 C C . PHE A 1 103 ? 14.267 -0.156 -1.062 1.00 86.31 103 PHE A C 1
ATOM 804 O O . PHE A 1 103 ? 14.435 -0.593 -2.197 1.00 86.31 103 PHE A O 1
ATOM 811 N N . LEU A 1 104 ? 15.290 0.136 -0.254 1.00 86.56 104 LEU A N 1
ATOM 812 C CA . LEU A 1 104 ? 16.700 -0.025 -0.630 1.00 86.56 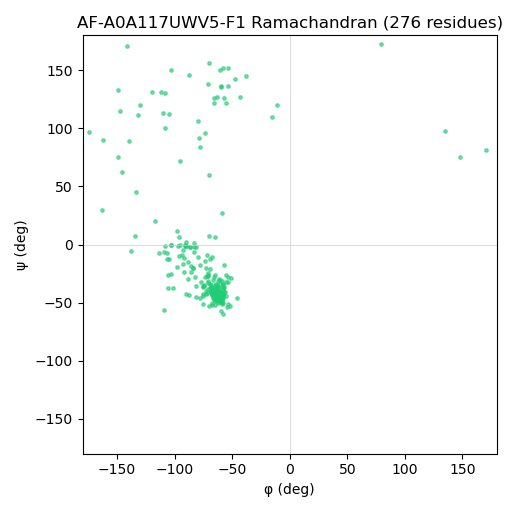104 LEU A CA 1
ATOM 813 C C . LEU A 1 104 ? 17.227 -1.448 -0.421 1.00 86.56 104 LEU A C 1
ATOM 815 O O . LEU A 1 104 ? 18.246 -1.811 -1.009 1.00 86.56 104 LEU A O 1
ATOM 819 N N . LEU A 1 105 ? 16.567 -2.241 0.423 1.00 83.00 105 LEU A N 1
ATOM 820 C CA . LEU A 1 105 ? 16.914 -3.640 0.624 1.00 83.00 105 LEU A CA 1
ATOM 821 C C . LEU A 1 105 ? 16.710 -4.417 -0.688 1.00 83.00 105 LEU A C 1
ATOM 823 O O . LEU A 1 105 ? 15.617 -4.366 -1.258 1.00 83.00 105 LEU A O 1
ATOM 827 N N . PRO A 1 106 ? 17.730 -5.153 -1.169 1.00 71.00 106 PRO A N 1
ATOM 828 C CA . PRO A 1 106 ? 17.571 -6.037 -2.313 1.00 71.00 106 PRO A CA 1
ATOM 829 C C . PRO A 1 106 ? 16.426 -7.018 -2.057 1.00 71.00 106 PRO A C 1
ATOM 831 O O . PRO A 1 106 ? 16.415 -7.743 -1.062 1.00 71.00 106 PRO A O 1
ATOM 834 N N . GLY A 1 107 ? 15.430 -7.003 -2.940 1.00 64.81 107 GLY A N 1
ATOM 835 C CA . GLY A 1 107 ? 14.313 -7.930 -2.868 1.00 64.81 107 GLY A CA 1
ATOM 836 C C . GLY A 1 107 ? 14.762 -9.318 -3.297 1.00 64.81 107 GLY A C 1
ATOM 837 O O . GLY A 1 107 ? 14.756 -9.620 -4.489 1.00 64.81 107 GLY A O 1
ATOM 838 N N . ASP A 1 108 ? 15.118 -10.170 -2.340 1.00 63.53 108 ASP A N 1
ATOM 839 C CA . ASP A 1 108 ? 15.277 -11.593 -2.617 1.00 63.53 108 ASP A CA 1
ATOM 840 C C . ASP A 1 108 ? 13.910 -12.176 -2.990 1.00 63.53 108 ASP A C 1
ATOM 842 O O . ASP A 1 108 ? 12.931 -12.062 -2.243 1.00 63.53 108 ASP A O 1
ATOM 846 N N . SER A 1 109 ? 13.839 -12.835 -4.146 1.00 58.94 109 SER A N 1
ATOM 847 C CA . SER A 1 109 ? 12.622 -13.462 -4.682 1.00 58.94 109 SER A CA 1
ATOM 848 C C . SER A 1 109 ? 11.989 -14.490 -3.731 1.00 58.94 109 SER A C 1
ATOM 850 O O . SER A 1 109 ? 10.809 -14.804 -3.867 1.00 58.94 109 SER A O 1
ATOM 852 N N . GLY A 1 110 ? 12.743 -14.977 -2.738 1.00 62.41 110 GLY A N 1
ATOM 853 C CA . GLY A 1 110 ? 12.290 -15.913 -1.708 1.00 62.41 110 GLY A CA 1
ATOM 854 C C . GLY A 1 110 ? 11.728 -15.285 -0.426 1.00 62.41 110 GLY A C 1
ATOM 855 O O . GLY A 1 110 ? 11.315 -16.034 0.455 1.00 62.41 110 GLY A O 1
ATOM 856 N N . SER A 1 111 ? 11.689 -13.954 -0.299 1.00 67.19 111 SER A N 1
ATOM 857 C CA . SER A 1 111 ? 11.302 -13.280 0.956 1.00 67.19 111 SER A CA 1
ATOM 858 C C . SER A 1 111 ? 9.940 -12.581 0.907 1.00 67.19 111 SER A C 1
ATOM 860 O O . SER A 1 111 ? 9.473 -12.089 1.930 1.00 67.19 111 SER A O 1
ATOM 862 N N . PHE A 1 112 ? 9.281 -12.512 -0.251 1.00 69.12 112 PHE A N 1
ATOM 863 C CA . PHE A 1 112 ? 7.996 -11.825 -0.419 1.00 69.12 112 PHE A CA 1
ATOM 864 C C . PHE A 1 112 ? 6.862 -12.824 -0.706 1.00 69.12 112 PHE A C 1
ATOM 866 O O . PHE A 1 112 ? 7.013 -13.626 -1.625 1.00 69.12 112 PHE A O 1
ATOM 873 N N . PRO A 1 113 ? 5.703 -12.764 -0.017 1.00 68.44 113 PRO A N 1
ATOM 874 C CA . PRO A 1 113 ? 5.236 -11.703 0.891 1.00 68.44 113 PRO A CA 1
ATOM 875 C C . PRO A 1 113 ? 5.711 -11.822 2.352 1.00 68.44 113 PRO A C 1
ATOM 877 O O . PRO A 1 113 ? 5.719 -10.830 3.075 1.00 68.44 113 PRO A O 1
ATOM 880 N N . TRP A 1 114 ? 6.162 -12.993 2.805 1.00 79.06 114 TRP A N 1
ATOM 881 C CA . TRP A 1 114 ? 6.640 -13.199 4.180 1.00 79.06 114 TRP A CA 1
ATOM 882 C C . TRP A 1 114 ? 8.109 -13.643 4.198 1.00 79.06 114 TRP A C 1
ATOM 884 O O . TRP A 1 114 ? 8.429 -14.603 3.502 1.00 79.06 114 TRP A O 1
ATOM 894 N N . PRO A 1 115 ? 9.003 -13.035 5.006 1.00 81.12 115 PRO A N 1
ATOM 895 C CA . PRO A 1 115 ? 8.795 -11.933 5.958 1.00 81.12 115 PRO A CA 1
ATOM 896 C C . PRO A 1 115 ? 8.984 -10.522 5.360 1.00 81.12 115 PRO A C 1
ATOM 898 O O . PRO A 1 115 ? 8.815 -9.528 6.063 1.00 81.12 115 PRO A O 1
ATOM 901 N N . GLY A 1 116 ? 9.339 -10.406 4.080 1.00 83.44 116 GLY A N 1
ATOM 902 C CA . GLY A 1 116 ? 9.760 -9.159 3.434 1.00 83.44 116 GLY A CA 1
ATOM 903 C C . GLY A 1 116 ? 8.708 -8.048 3.422 1.00 83.44 116 GLY A C 1
ATOM 904 O O . GLY A 1 116 ? 9.073 -6.877 3.497 1.00 83.44 116 GLY A O 1
ATOM 905 N N . ALA A 1 117 ? 7.410 -8.374 3.406 1.00 86.06 117 ALA A N 1
ATOM 906 C CA . ALA A 1 117 ? 6.353 -7.363 3.471 1.00 86.06 117 ALA A CA 1
ATOM 907 C C . ALA A 1 117 ? 6.093 -6.839 4.895 1.00 86.06 117 ALA A C 1
ATOM 909 O O . ALA A 1 117 ? 5.392 -5.842 5.056 1.00 86.06 117 ALA A O 1
ATOM 910 N N . LEU A 1 118 ? 6.657 -7.457 5.941 1.00 89.19 118 LEU A N 1
ATOM 911 C CA . LEU A 1 118 ? 6.387 -7.083 7.332 1.00 89.19 118 LEU A CA 1
ATOM 912 C C . LEU A 1 118 ? 6.903 -5.683 7.660 1.00 89.19 118 LEU A C 1
ATOM 914 O O . LEU A 1 118 ? 6.167 -4.871 8.220 1.00 89.19 118 LEU A O 1
ATOM 918 N N . LEU A 1 119 ? 8.142 -5.390 7.261 1.00 90.56 119 LEU A N 1
ATOM 919 C CA . LEU A 1 119 ? 8.759 -4.085 7.471 1.00 90.56 119 LEU A CA 1
ATOM 920 C C . LEU A 1 119 ? 7.957 -2.956 6.792 1.00 90.56 119 LEU A C 1
ATOM 922 O O . LEU A 1 119 ? 7.504 -2.063 7.512 1.00 90.56 119 LEU A O 1
ATOM 926 N N . PRO A 1 120 ? 7.695 -2.983 5.465 1.00 91.50 120 PRO A N 1
ATOM 927 C CA . PRO A 1 120 ? 6.919 -1.928 4.826 1.00 91.50 120 PRO A CA 1
ATOM 928 C C . PRO A 1 120 ? 5.487 -1.862 5.369 1.00 91.50 120 PRO A C 1
ATOM 930 O O . PRO A 1 120 ? 5.024 -0.763 5.652 1.00 91.50 120 PRO A O 1
ATOM 933 N N . CYS A 1 121 ? 4.810 -2.991 5.625 1.00 92.62 121 CYS A N 1
ATOM 934 C CA . CYS A 1 121 ? 3.451 -2.970 6.177 1.00 92.62 121 CYS A CA 1
ATOM 935 C C . CYS A 1 121 ? 3.385 -2.296 7.551 1.00 92.62 121 CYS A C 1
ATOM 937 O O . CYS A 1 121 ? 2.514 -1.457 7.770 1.00 92.62 121 CYS A O 1
ATOM 939 N N . LEU A 1 122 ? 4.305 -2.612 8.470 1.00 93.00 122 LEU A N 1
ATOM 940 C CA . LEU A 1 122 ? 4.348 -1.992 9.797 1.00 93.00 122 LEU A CA 1
ATOM 941 C C . LEU A 1 122 ? 4.723 -0.507 9.727 1.00 93.00 122 LEU A C 1
ATOM 943 O O . LEU A 1 122 ? 4.124 0.309 10.434 1.00 93.00 122 LEU A O 1
ATOM 947 N N . CYS A 1 123 ? 5.663 -0.133 8.857 1.00 93.69 123 CYS A N 1
ATOM 948 C CA . CYS A 1 123 ? 6.022 1.265 8.624 1.00 93.69 123 CYS A CA 1
ATOM 949 C C . CYS A 1 123 ? 4.834 2.061 8.068 1.00 93.69 123 CYS A C 1
ATOM 951 O O . CYS A 1 123 ? 4.483 3.106 8.617 1.00 93.69 123 CYS A O 1
ATOM 953 N N . THR A 1 124 ? 4.157 1.553 7.034 1.00 93.38 124 THR A N 1
ATOM 954 C CA . THR A 1 124 ? 2.970 2.194 6.452 1.00 93.38 124 THR A CA 1
ATOM 955 C C . THR A 1 124 ? 1.821 2.260 7.456 1.00 93.38 124 THR A C 1
ATOM 957 O O . THR A 1 124 ? 1.185 3.302 7.588 1.00 93.38 124 THR A O 1
ATOM 960 N N . ALA A 1 125 ? 1.584 1.195 8.220 1.00 92.88 125 ALA A N 1
ATOM 961 C CA . ALA A 1 125 ? 0.582 1.152 9.280 1.00 92.88 125 ALA A CA 1
ATOM 962 C C . ALA A 1 125 ? 0.830 2.226 10.353 1.00 92.88 125 ALA A C 1
ATOM 964 O O . ALA A 1 125 ? -0.071 2.981 10.727 1.00 92.88 125 ALA A O 1
ATOM 965 N N . THR A 1 126 ? 2.079 2.343 10.801 1.00 91.38 126 THR A N 1
ATOM 966 C CA . THR A 1 126 ? 2.496 3.355 11.777 1.00 91.38 126 THR A CA 1
ATOM 967 C C . THR A 1 126 ? 2.323 4.765 11.219 1.00 91.38 126 THR A C 1
ATOM 969 O O . THR A 1 126 ? 1.789 5.636 11.905 1.00 91.38 126 THR A O 1
ATOM 972 N N . LEU A 1 127 ? 2.708 4.984 9.957 1.00 91.75 127 LEU A N 1
ATOM 973 C CA . LEU A 1 127 ? 2.506 6.260 9.275 1.00 91.75 127 LEU A CA 1
ATOM 974 C C . LEU A 1 127 ? 1.026 6.627 9.222 1.00 91.75 127 LEU A C 1
ATOM 976 O O . LEU A 1 127 ? 0.661 7.707 9.678 1.00 91.75 127 LEU A O 1
ATOM 980 N N . LEU A 1 128 ? 0.165 5.724 8.753 1.00 90.25 128 LEU A N 1
ATOM 981 C CA . LEU A 1 128 ? -1.274 5.971 8.670 1.00 90.25 128 LEU A CA 1
ATOM 982 C C . LEU A 1 128 ? -1.874 6.365 10.025 1.00 90.25 128 LEU A C 1
ATOM 984 O O . LEU A 1 128 ? -2.671 7.293 10.072 1.00 90.25 128 LEU A O 1
ATOM 988 N N . ALA A 1 129 ? -1.448 5.721 11.115 1.00 88.75 129 ALA A N 1
ATOM 989 C CA . ALA A 1 129 ? -1.954 6.009 12.456 1.00 88.75 129 ALA A CA 1
ATOM 990 C C . ALA A 1 129 ? -1.501 7.371 13.022 1.00 88.75 129 ALA A C 1
ATOM 992 O O . ALA A 1 129 ? -2.180 7.932 13.887 1.00 88.75 129 ALA A O 1
ATOM 993 N N . VAL A 1 130 ? -0.347 7.888 12.583 1.00 88.25 130 VAL A N 1
ATOM 994 C CA . VAL A 1 130 ? 0.290 9.089 13.156 1.00 88.25 130 VAL A CA 1
ATOM 995 C C . VAL A 1 130 ? 0.144 10.321 12.257 1.00 88.25 130 VAL A C 1
ATOM 997 O O . VAL A 1 130 ? 0.097 11.435 12.782 1.00 88.25 130 VAL A O 1
ATOM 1000 N N . LEU A 1 131 ? -0.013 10.156 10.938 1.00 86.12 131 LEU A N 1
ATOM 1001 C CA . LEU A 1 131 ? -0.046 11.246 9.948 1.00 86.12 131 LEU A CA 1
ATOM 1002 C C . LEU A 1 131 ? -1.103 12.322 10.236 1.00 86.12 131 LEU A C 1
ATOM 1004 O O . LEU A 1 131 ? -0.896 13.490 9.933 1.00 86.12 131 LEU A O 1
ATOM 1008 N N . ARG A 1 132 ? -2.243 11.962 10.839 1.00 82.50 132 ARG A N 1
ATOM 1009 C CA . ARG A 1 132 ? -3.285 12.936 11.224 1.00 82.50 132 ARG A CA 1
ATOM 1010 C C . ARG A 1 132 ? -2.872 13.853 12.377 1.00 82.50 132 ARG A C 1
ATOM 1012 O O . ARG A 1 132 ? -3.475 14.905 12.566 1.00 82.50 132 ARG A O 1
ATOM 1019 N N . SER A 1 133 ? -1.892 13.429 13.166 1.00 81.75 133 SER A N 1
ATOM 1020 C CA . SER A 1 133 ? -1.439 14.091 14.391 1.00 81.75 133 SER A CA 1
ATOM 1021 C C . SER A 1 133 ? -0.086 14.788 14.242 1.00 81.75 133 SER A C 1
ATOM 1023 O O . SER A 1 133 ? 0.345 15.492 15.152 1.00 81.75 133 SER A O 1
ATOM 1025 N N . GLU A 1 134 ? 0.594 14.600 13.110 1.00 84.94 134 GLU A N 1
ATOM 1026 C CA . GLU A 1 134 ? 1.936 15.113 12.850 1.00 84.94 134 GLU A CA 1
ATOM 1027 C C . GLU A 1 134 ? 1.948 15.835 11.496 1.00 84.94 134 GLU A C 1
ATOM 1029 O O . GLU A 1 134 ? 1.612 15.263 10.464 1.00 84.94 134 GLU A O 1
ATOM 1034 N N . TYR A 1 135 ? 2.286 17.124 11.509 1.00 83.19 135 TYR A N 1
ATOM 1035 C CA . TYR A 1 135 ? 2.102 18.005 10.356 1.00 83.19 135 TYR A CA 1
ATOM 1036 C C . TYR A 1 135 ? 3.323 18.073 9.430 1.00 83.19 135 TYR A C 1
ATOM 1038 O O . TYR A 1 135 ? 3.164 18.415 8.259 1.00 83.19 135 TYR A O 1
ATOM 1046 N N . ARG A 1 136 ? 4.541 17.778 9.910 1.00 86.56 136 ARG A N 1
ATOM 1047 C CA . ARG A 1 136 ? 5.771 17.929 9.114 1.00 86.56 136 ARG A CA 1
ATOM 1048 C C . ARG A 1 136 ? 5.901 16.808 8.090 1.00 86.56 136 ARG A C 1
ATOM 1050 O O . ARG A 1 136 ? 6.080 17.075 6.905 1.00 86.56 136 ARG A O 1
ATOM 1057 N N . THR A 1 137 ? 5.766 15.563 8.532 1.00 86.62 137 THR A N 1
ATOM 1058 C CA . THR A 1 137 ? 5.745 14.373 7.674 1.00 86.62 137 THR A CA 1
ATOM 1059 C C . THR A 1 137 ? 4.508 14.359 6.790 1.00 86.62 137 THR A C 1
ATOM 1061 O O . THR A 1 137 ? 4.633 14.097 5.597 1.00 86.62 137 THR A O 1
ATOM 1064 N N . ALA A 1 138 ? 3.337 14.747 7.310 1.00 86.62 138 ALA A N 1
ATOM 1065 C CA . ALA A 1 138 ? 2.147 14.913 6.480 1.00 86.62 138 ALA A CA 1
ATOM 1066 C C . ALA A 1 138 ? 2.362 15.966 5.380 1.00 86.62 138 ALA A C 1
ATOM 1068 O O . ALA A 1 138 ? 2.005 15.725 4.230 1.00 86.62 138 ALA A O 1
ATOM 1069 N N . GLY A 1 139 ? 2.993 17.101 5.702 1.00 87.69 139 GLY A N 1
ATOM 1070 C CA . GLY A 1 139 ? 3.344 18.140 4.732 1.00 87.69 139 GLY A CA 1
ATOM 1071 C C . GLY A 1 139 ? 4.334 17.658 3.670 1.00 87.69 139 GLY A C 1
ATOM 1072 O O . GLY A 1 139 ? 4.140 17.936 2.488 1.00 87.69 139 GLY A O 1
ATOM 1073 N N . LEU A 1 140 ? 5.348 16.884 4.070 1.00 90.38 140 LEU A N 1
ATOM 1074 C CA . LEU A 1 140 ? 6.299 16.267 3.146 1.00 90.38 140 LEU A CA 1
ATOM 1075 C C . LEU A 1 140 ? 5.591 15.307 2.181 1.00 90.38 140 LEU A C 1
ATOM 1077 O O . LEU A 1 140 ? 5.782 15.407 0.975 1.00 90.38 140 LEU A O 1
ATOM 1081 N N . LEU A 1 141 ? 4.726 14.422 2.686 1.00 87.88 141 LEU A N 1
ATOM 1082 C CA . LEU A 1 141 ? 3.993 13.454 1.861 1.00 87.88 141 LEU A CA 1
ATOM 1083 C C . LEU A 1 141 ? 2.912 14.120 0.996 1.00 87.88 141 LEU A C 1
ATOM 1085 O O . LEU A 1 141 ? 2.574 13.612 -0.071 1.00 87.88 141 LEU A O 1
ATOM 1089 N N . ALA A 1 142 ? 2.397 15.274 1.423 1.00 91.25 142 ALA A N 1
ATOM 1090 C CA . ALA A 1 142 ? 1.454 16.091 0.666 1.00 91.25 142 ALA A CA 1
ATOM 1091 C C . ALA A 1 142 ? 2.131 17.010 -0.369 1.00 91.25 142 ALA A C 1
ATOM 1093 O O . ALA A 1 142 ? 1.442 17.768 -1.060 1.00 91.25 142 ALA A O 1
ATOM 1094 N N . ALA A 1 143 ? 3.461 16.963 -0.507 1.00 93.06 143 ALA A N 1
ATOM 1095 C CA . ALA A 1 143 ? 4.160 17.739 -1.516 1.00 93.06 143 ALA A CA 1
ATOM 1096 C C . ALA A 1 143 ? 3.667 17.363 -2.923 1.00 93.06 143 ALA A C 1
ATOM 1098 O O . ALA A 1 143 ? 3.525 16.189 -3.273 1.00 93.06 143 ALA A O 1
ATOM 1099 N N . ARG A 1 144 ? 3.453 18.384 -3.762 1.00 90.12 144 ARG A N 1
ATOM 1100 C CA . ARG A 1 144 ? 2.954 18.236 -5.140 1.00 90.12 144 ARG A CA 1
ATOM 1101 C C . ARG A 1 144 ? 3.635 17.126 -5.959 1.00 90.12 144 ARG A C 1
ATOM 1103 O O . ARG A 1 144 ? 2.892 16.376 -6.587 1.00 90.12 144 ARG A O 1
ATOM 1110 N N . PRO A 1 145 ? 4.976 16.976 -5.979 1.00 88.94 145 PRO A N 1
ATOM 1111 C CA . PRO A 1 145 ? 5.606 15.917 -6.770 1.00 88.94 145 PRO A CA 1
ATOM 1112 C C . PRO A 1 145 ? 5.269 14.511 -6.256 1.00 88.94 145 PRO A C 1
ATOM 1114 O O . PRO A 1 145 ? 4.979 13.632 -7.061 1.00 88.94 145 PRO A O 1
ATOM 1117 N N . ILE A 1 146 ? 5.235 14.303 -4.936 1.00 91.06 146 ILE A N 1
ATOM 1118 C CA . ILE A 1 146 ? 4.910 13.000 -4.333 1.00 91.06 146 ILE A CA 1
ATOM 1119 C C . ILE A 1 146 ? 3.457 12.627 -4.637 1.00 91.06 146 ILE A C 1
ATOM 1121 O O . ILE A 1 146 ? 3.171 11.513 -5.076 1.00 91.06 146 ILE A O 1
ATOM 1125 N N . VAL A 1 147 ? 2.543 13.587 -4.490 1.00 91.25 147 VAL A N 1
ATOM 1126 C CA . VAL A 1 147 ? 1.132 13.389 -4.837 1.00 91.25 147 VAL A CA 1
ATOM 1127 C C . VAL A 1 147 ? 0.966 13.114 -6.332 1.00 91.25 147 VAL A C 1
ATOM 1129 O O . VAL A 1 147 ? 0.199 12.228 -6.693 1.00 91.25 147 VAL A O 1
ATOM 1132 N N . LEU A 1 148 ? 1.694 13.816 -7.210 1.00 89.69 148 LEU A N 1
ATOM 1133 C CA . LEU A 1 148 ? 1.641 13.584 -8.657 1.00 89.69 148 LEU A CA 1
ATOM 1134 C C . LEU A 1 148 ? 2.048 12.152 -9.016 1.00 89.69 148 LEU A C 1
ATOM 1136 O O . LEU A 1 148 ? 1.342 11.513 -9.791 1.00 89.69 148 LEU A O 1
ATOM 1140 N N . VAL A 1 149 ? 3.133 11.640 -8.426 1.00 90.75 149 VAL A N 1
ATOM 1141 C CA . VAL A 1 149 ? 3.562 10.244 -8.612 1.00 90.75 149 VAL A CA 1
ATOM 1142 C C . VAL A 1 149 ? 2.464 9.277 -8.164 1.00 90.75 149 VAL A C 1
ATOM 1144 O O . VAL A 1 149 ? 2.156 8.327 -8.878 1.00 90.75 149 VAL A O 1
ATOM 1147 N N . GLY A 1 150 ? 1.806 9.556 -7.035 1.00 88.62 150 GLY A N 1
ATOM 1148 C CA . GLY A 1 150 ? 0.645 8.787 -6.585 1.00 88.62 150 GLY A CA 1
ATOM 1149 C C . GLY A 1 150 ? -0.531 8.839 -7.566 1.00 88.62 150 GLY A C 1
ATOM 1150 O O . GLY A 1 150 ? -1.164 7.818 -7.819 1.00 88.62 150 GLY A O 1
ATOM 1151 N N . LEU A 1 151 ? -0.801 9.998 -8.170 1.00 88.50 151 LEU A N 1
ATOM 1152 C CA . LEU A 1 151 ? -1.901 10.183 -9.122 1.00 88.50 151 LEU A CA 1
ATOM 1153 C C . LEU A 1 151 ? -1.691 9.425 -10.438 1.00 88.50 151 LEU A C 1
ATOM 1155 O O . LEU A 1 151 ? -2.665 8.915 -10.980 1.00 88.50 151 LEU A O 1
ATOM 1159 N N . ILE A 1 152 ? -0.451 9.335 -10.927 1.00 92.06 152 ILE A N 1
ATOM 1160 C CA . ILE A 1 152 ? -0.110 8.600 -12.159 1.00 92.06 152 ILE A CA 1
ATOM 1161 C C . ILE A 1 152 ? 0.258 7.132 -11.902 1.00 92.06 152 ILE A C 1
ATOM 1163 O O . ILE A 1 152 ? 0.573 6.412 -12.845 1.00 92.06 152 ILE A O 1
ATOM 1167 N N . SER A 1 153 ? 0.263 6.685 -10.641 1.00 90.69 153 SER A N 1
ATOM 1168 C CA . SER A 1 153 ? 0.776 5.367 -10.234 1.00 90.69 153 SER A CA 1
ATOM 1169 C C . SER A 1 153 ? 0.078 4.207 -10.945 1.00 90.69 153 SER A C 1
ATOM 1171 O O . SER A 1 153 ? 0.735 3.246 -11.340 1.00 90.69 153 SER A O 1
ATOM 1173 N N . TYR A 1 154 ? -1.231 4.325 -11.174 1.00 88.00 154 TYR A N 1
ATOM 1174 C CA . TYR A 1 154 ? -2.007 3.334 -11.911 1.00 88.00 154 TYR A CA 1
ATOM 1175 C C . TYR A 1 154 ? -1.557 3.233 -13.376 1.00 88.00 154 TYR A C 1
ATOM 1177 O O . TYR A 1 154 ? -1.206 2.150 -13.844 1.00 88.00 154 TYR A O 1
ATOM 1185 N N . SER A 1 155 ? -1.481 4.357 -14.095 1.00 91.56 155 SER A N 1
ATOM 1186 C CA . SER A 1 155 ? -1.021 4.363 -15.488 1.00 91.56 155 SER A CA 1
ATOM 1187 C C . SER A 1 155 ? 0.442 3.920 -15.592 1.00 91.56 155 SER A C 1
ATOM 1189 O O . SER A 1 155 ? 0.804 3.181 -16.504 1.00 91.56 155 SER A O 1
ATOM 1191 N N . LEU A 1 156 ? 1.285 4.326 -14.637 1.00 91.75 156 LEU A N 1
ATOM 1192 C CA . LEU A 1 156 ? 2.685 3.909 -14.546 1.00 91.75 156 LEU A CA 1
ATOM 1193 C C . LEU A 1 156 ? 2.792 2.390 -14.394 1.00 91.75 156 LEU A C 1
ATOM 1195 O O . LEU A 1 156 ? 3.582 1.741 -15.087 1.00 91.75 156 LEU A O 1
ATOM 1199 N N . TYR A 1 157 ? 1.945 1.811 -13.540 1.00 88.19 157 TYR A N 1
ATOM 1200 C CA . TYR A 1 157 ? 1.835 0.372 -13.418 1.00 88.19 157 TYR A CA 1
ATOM 1201 C C . TYR A 1 157 ? 1.433 -0.262 -14.766 1.00 88.19 157 TYR A C 1
ATOM 1203 O O . TYR A 1 157 ? 2.019 -1.256 -15.187 1.00 88.19 157 TYR A O 1
ATOM 1211 N N . LEU A 1 158 ? 0.464 0.293 -15.487 1.00 89.19 158 LEU A N 1
ATOM 1212 C CA . LEU A 1 158 ? 0.014 -0.324 -16.734 1.00 89.19 158 LEU A CA 1
ATOM 1213 C C . LEU A 1 158 ? 1.105 -0.316 -17.814 1.00 89.19 158 LEU A C 1
ATOM 1215 O O . LEU A 1 158 ? 1.300 -1.324 -18.488 1.00 89.19 158 LEU A O 1
ATOM 1219 N N . TRP A 1 159 ? 1.841 0.790 -17.957 1.00 92.31 159 TRP A N 1
ATOM 1220 C CA . TRP A 1 159 ? 2.815 0.976 -19.037 1.00 92.31 159 TRP A CA 1
ATOM 1221 C C . TRP A 1 159 ? 4.182 0.340 -18.788 1.00 92.31 159 TRP A C 1
ATOM 1223 O O . TRP A 1 159 ? 4.844 -0.043 -19.753 1.00 92.31 159 TRP A O 1
ATOM 1233 N N . HIS A 1 160 ? 4.626 0.180 -17.536 1.00 90.50 160 HIS A N 1
ATOM 1234 C CA . HIS A 1 160 ? 5.953 -0.403 -17.303 1.00 90.50 160 HIS A CA 1
ATOM 1235 C C . HIS A 1 160 ? 6.033 -1.860 -17.794 1.00 90.50 160 HIS A C 1
ATOM 1237 O O . HIS A 1 160 ? 6.963 -2.201 -18.523 1.00 90.50 160 HIS A O 1
ATOM 1243 N N . GLN A 1 161 ? 5.055 -2.716 -17.466 1.00 89.25 161 GLN A N 1
ATOM 1244 C CA . GLN A 1 161 ? 5.068 -4.133 -17.858 1.00 89.25 161 GLN A CA 1
ATOM 1245 C C . GLN A 1 161 ? 5.224 -4.359 -19.373 1.00 89.25 161 GLN A C 1
ATOM 1247 O O . GLN A 1 161 ? 6.152 -5.078 -19.749 1.00 89.25 161 GLN A O 1
ATOM 1252 N N . PRO A 1 162 ? 4.391 -3.774 -20.261 1.00 89.56 162 PRO A N 1
ATOM 1253 C CA . PRO A 1 162 ? 4.529 -3.970 -21.698 1.00 89.56 162 PRO A CA 1
ATOM 1254 C C . PRO A 1 162 ? 5.854 -3.411 -22.213 1.00 89.56 162 PRO A C 1
ATOM 1256 O O . PRO A 1 162 ? 6.544 -4.115 -22.945 1.00 89.56 162 PRO A O 1
ATOM 1259 N N . VAL A 1 163 ? 6.267 -2.209 -21.792 1.00 89.44 163 VAL A N 1
ATOM 1260 C CA . VAL A 1 163 ? 7.529 -1.603 -22.251 1.00 89.44 163 VAL A CA 1
ATOM 1261 C C . VAL A 1 163 ? 8.724 -2.494 -21.907 1.00 89.44 163 VAL A C 1
ATOM 1263 O O . VAL A 1 163 ? 9.529 -2.807 -22.784 1.00 89.44 163 VAL A O 1
ATOM 1266 N N . PHE A 1 164 ? 8.817 -2.981 -20.667 1.00 87.50 164 PHE A N 1
ATOM 1267 C CA . PHE A 1 164 ? 9.898 -3.883 -20.266 1.00 87.50 164 PHE A CA 1
ATOM 1268 C C . PHE A 1 164 ? 9.771 -5.281 -20.892 1.00 87.50 164 PHE A C 1
ATOM 1270 O O . PHE A 1 164 ? 10.787 -5.901 -21.206 1.00 87.50 164 PHE A O 1
ATOM 1277 N N . ALA A 1 165 ? 8.557 -5.791 -21.111 1.00 87.81 165 ALA A N 1
ATOM 1278 C CA . ALA A 1 165 ? 8.349 -7.076 -21.775 1.00 87.81 165 ALA A CA 1
ATOM 1279 C C . ALA A 1 165 ? 8.759 -7.042 -23.255 1.00 87.81 165 ALA A C 1
ATOM 1281 O O . ALA A 1 165 ? 9.435 -7.964 -23.714 1.00 87.81 165 ALA A O 1
ATOM 1282 N N . PHE A 1 166 ? 8.401 -5.984 -23.988 1.00 87.62 166 PHE A N 1
ATOM 1283 C CA . PHE A 1 166 ? 8.823 -5.787 -25.375 1.00 87.62 166 PHE A CA 1
ATOM 1284 C C . PHE A 1 166 ? 10.323 -5.528 -25.473 1.00 87.62 166 PHE A C 1
ATOM 1286 O O . PHE A 1 166 ? 10.980 -6.139 -26.312 1.00 87.62 166 PHE A O 1
ATOM 1293 N N . ALA A 1 167 ? 10.887 -4.713 -24.579 1.00 86.31 167 ALA A N 1
ATOM 1294 C CA . ALA A 1 167 ? 12.326 -4.476 -24.551 1.00 86.31 167 ALA A CA 1
ATOM 1295 C C . ALA A 1 167 ? 13.123 -5.775 -24.367 1.00 86.31 167 ALA A C 1
ATOM 1297 O O . ALA A 1 167 ? 14.073 -5.999 -25.108 1.00 86.31 167 ALA A O 1
ATOM 1298 N N . ARG A 1 168 ? 12.696 -6.677 -23.470 1.00 83.44 168 ARG A N 1
ATOM 1299 C CA . ARG A 1 168 ? 13.330 -8.000 -23.302 1.00 83.44 168 ARG A CA 1
ATOM 1300 C C . ARG A 1 168 ? 13.247 -8.885 -24.549 1.00 83.44 168 ARG A C 1
ATOM 1302 O O . ARG A 1 168 ? 14.136 -9.699 -24.763 1.00 83.44 168 ARG A O 1
ATOM 1309 N N . LYS A 1 169 ? 12.185 -8.759 -25.352 1.00 81.75 169 LYS A N 1
ATOM 1310 C CA . LYS A 1 169 ? 12.004 -9.552 -26.581 1.00 81.75 169 LYS A CA 1
ATOM 1311 C C . LYS A 1 169 ? 12.779 -8.995 -27.776 1.00 81.75 169 LYS A C 1
ATOM 1313 O O . LYS A 1 169 ? 13.237 -9.774 -28.600 1.00 81.75 169 LYS A O 1
ATOM 1318 N N . ILE A 1 170 ? 12.889 -7.670 -27.885 1.00 81.12 170 ILE A N 1
ATOM 1319 C CA . ILE A 1 170 ? 13.521 -6.989 -29.025 1.00 81.12 170 ILE A CA 1
ATOM 1320 C C . ILE A 1 170 ? 15.032 -6.834 -28.798 1.00 81.12 170 ILE A C 1
ATOM 1322 O O . ILE A 1 170 ? 15.826 -7.085 -29.701 1.00 81.12 170 ILE A O 1
ATOM 1326 N N . ALA A 1 171 ? 15.447 -6.445 -27.591 1.00 70.56 171 ALA A N 1
ATOM 1327 C CA . ALA A 1 171 ? 16.844 -6.201 -27.243 1.00 70.56 171 ALA A CA 1
ATOM 1328 C C . ALA A 1 171 ? 17.464 -7.449 -26.594 1.00 70.56 171 ALA A C 1
ATOM 1330 O O . ALA A 1 171 ? 17.721 -7.479 -25.393 1.00 70.56 171 ALA A O 1
ATOM 1331 N N . LEU A 1 172 ? 17.698 -8.488 -27.400 1.00 57.97 172 LEU A N 1
ATOM 1332 C CA . LEU A 1 172 ? 18.211 -9.779 -26.927 1.00 57.97 172 LEU A CA 1
ATOM 1333 C C . LEU A 1 172 ? 19.674 -9.752 -26.430 1.00 57.97 172 LEU A C 1
ATOM 1335 O O . LEU A 1 172 ? 20.060 -10.721 -25.792 1.00 57.97 172 LEU A O 1
ATOM 1339 N N . ASN A 1 173 ? 20.481 -8.695 -26.661 1.00 56.81 173 ASN A N 1
ATOM 1340 C CA . ASN A 1 173 ? 21.939 -8.789 -26.421 1.00 56.81 173 ASN A CA 1
ATOM 1341 C C . ASN A 1 173 ? 22.700 -7.627 -25.738 1.00 56.81 173 ASN A C 1
ATOM 1343 O O . ASN A 1 173 ? 23.866 -7.839 -25.434 1.00 56.81 173 ASN A O 1
ATOM 1347 N N . ALA A 1 174 ? 22.134 -6.451 -25.428 1.00 65.62 174 ALA A N 1
ATOM 1348 C CA . ALA A 1 174 ? 22.791 -5.477 -24.524 1.00 65.62 174 ALA A CA 1
ATOM 1349 C C . ALA A 1 174 ? 21.885 -4.272 -24.225 1.00 65.62 174 ALA A C 1
ATOM 1351 O O . ALA A 1 174 ? 21.834 -3.302 -24.982 1.00 65.62 174 ALA A O 1
ATOM 1352 N N . LEU A 1 175 ? 21.179 -4.292 -23.096 1.00 74.69 175 LEU A N 1
ATOM 1353 C CA . LEU A 1 175 ? 20.551 -3.081 -22.566 1.00 74.69 175 LEU A CA 1
ATOM 1354 C C . LEU A 1 175 ? 21.629 -2.262 -21.850 1.00 74.69 175 LEU A C 1
ATOM 1356 O O . LEU A 1 175 ? 22.076 -2.631 -20.766 1.00 74.69 175 LEU A O 1
ATOM 1360 N N . THR A 1 176 ? 22.064 -1.158 -22.457 1.00 83.56 176 THR A N 1
ATOM 1361 C CA . THR A 1 176 ? 22.948 -0.198 -21.785 1.00 83.56 176 THR A CA 1
ATOM 1362 C C . THR A 1 176 ? 22.180 0.541 -20.678 1.00 83.56 176 THR A C 1
ATOM 1364 O O . THR A 1 176 ? 20.954 0.671 -20.761 1.00 83.56 176 THR A O 1
ATOM 1367 N N . PRO A 1 177 ? 22.856 1.092 -19.651 1.00 85.44 177 PRO A N 1
ATOM 1368 C CA . PRO A 1 177 ? 22.206 1.935 -18.642 1.00 85.44 177 PRO A CA 1
ATOM 1369 C C . PRO A 1 177 ? 21.421 3.111 -19.249 1.00 85.44 177 PRO A C 1
ATOM 1371 O O . PRO A 1 177 ? 20.365 3.483 -18.742 1.00 85.44 177 PRO A O 1
ATOM 1374 N N . ALA A 1 178 ? 21.890 3.648 -20.380 1.00 86.12 178 ALA A N 1
ATOM 1375 C CA . ALA A 1 178 ? 21.199 4.698 -21.122 1.00 86.12 178 ALA A CA 1
ATOM 1376 C C . ALA A 1 178 ? 19.821 4.243 -21.638 1.00 86.12 178 ALA A C 1
ATOM 1378 O O . ALA A 1 178 ? 18.847 4.985 -21.514 1.00 86.12 178 ALA A O 1
ATOM 1379 N N . ASN A 1 179 ? 19.707 3.005 -22.133 1.00 86.44 179 ASN A N 1
ATOM 1380 C CA . ASN A 1 179 ? 18.430 2.451 -22.589 1.00 86.44 179 ASN A CA 1
ATOM 1381 C C . ASN A 1 179 ? 17.409 2.388 -21.446 1.00 86.44 179 ASN A C 1
ATOM 1383 O O . ASN A 1 179 ? 16.249 2.735 -21.649 1.00 86.44 179 ASN A O 1
ATOM 1387 N N . TYR A 1 180 ? 17.834 2.023 -20.232 1.00 87.12 180 TYR A N 1
ATOM 1388 C CA . TYR A 1 180 ? 16.950 2.020 -19.063 1.00 87.12 180 TYR A CA 1
ATOM 1389 C C . TYR A 1 180 ? 16.434 3.417 -18.719 1.00 87.12 180 TYR A C 1
ATOM 1391 O O . TYR A 1 180 ? 15.244 3.566 -18.454 1.00 87.12 180 TYR A O 1
ATOM 1399 N N . VAL A 1 181 ? 17.284 4.446 -18.770 1.00 90.12 181 VAL A N 1
ATOM 1400 C CA . VAL A 1 181 ? 16.862 5.836 -18.522 1.00 90.12 181 VAL A CA 1
ATOM 1401 C C . VAL A 1 181 ? 15.826 6.282 -19.555 1.00 90.12 181 VAL A C 1
ATOM 1403 O O . VAL A 1 181 ? 14.788 6.830 -19.183 1.00 90.12 181 VAL A O 1
ATOM 1406 N N . VAL A 1 182 ? 16.062 5.992 -20.838 1.00 90.19 182 VAL A N 1
ATOM 1407 C CA . VAL A 1 182 ? 15.121 6.318 -21.922 1.00 90.19 182 VAL A CA 1
ATOM 1408 C C . VAL A 1 182 ? 13.799 5.571 -21.746 1.00 90.19 182 VAL A C 1
ATOM 1410 O O . VAL A 1 182 ? 12.735 6.174 -21.862 1.00 90.19 182 VAL A O 1
ATOM 1413 N N . MET A 1 183 ? 13.842 4.280 -21.414 1.00 90.06 183 MET A N 1
ATOM 1414 C CA . MET A 1 183 ? 12.642 3.473 -21.187 1.00 90.06 183 MET A CA 1
ATOM 1415 C C . MET A 1 183 ? 11.841 3.958 -19.981 1.00 90.06 183 MET A C 1
ATOM 1417 O O . MET A 1 183 ? 10.627 4.109 -20.084 1.00 90.06 183 MET A O 1
ATOM 1421 N N . ILE A 1 184 ? 12.499 4.231 -18.851 1.00 91.44 184 ILE A N 1
ATOM 1422 C CA . ILE A 1 184 ? 11.846 4.766 -17.652 1.00 91.44 184 ILE A CA 1
ATOM 1423 C C . ILE A 1 184 ? 11.216 6.124 -17.979 1.00 91.44 184 ILE A C 1
ATOM 1425 O O . ILE A 1 184 ? 10.035 6.324 -17.705 1.00 91.44 184 ILE A O 1
ATOM 1429 N N . GLY A 1 185 ? 11.954 7.023 -18.638 1.00 92.69 185 GLY A N 1
ATOM 1430 C CA . GLY A 1 185 ? 11.429 8.314 -19.085 1.00 92.69 185 GLY A CA 1
ATOM 1431 C C . GLY A 1 185 ? 10.217 8.169 -20.010 1.00 92.69 185 GLY A C 1
ATOM 1432 O O . GLY A 1 185 ? 9.204 8.838 -19.808 1.00 92.69 185 GLY A O 1
ATOM 1433 N N . GLY A 1 186 ? 10.275 7.237 -20.965 1.00 92.62 186 GLY A N 1
ATOM 1434 C CA . GLY A 1 186 ? 9.170 6.916 -21.867 1.00 92.62 186 GLY A CA 1
ATOM 1435 C C . GLY A 1 186 ? 7.940 6.373 -21.138 1.00 92.62 186 GLY A C 1
ATOM 1436 O O . GLY A 1 186 ? 6.826 6.805 -21.423 1.00 92.62 186 GLY A O 1
ATOM 1437 N N . VAL A 1 187 ? 8.126 5.489 -20.152 1.00 94.56 187 VAL A N 1
ATOM 1438 C CA . VAL A 1 187 ? 7.041 4.959 -19.307 1.00 94.56 187 VAL A CA 1
ATOM 1439 C C . VAL A 1 187 ? 6.395 6.073 -18.487 1.00 94.56 187 VAL A C 1
ATOM 1441 O O . VAL A 1 187 ? 5.170 6.158 -18.451 1.00 94.56 187 VAL A O 1
ATOM 1444 N N . PHE A 1 188 ? 7.183 6.957 -17.870 1.00 93.19 188 PHE A N 1
ATOM 1445 C CA . PHE A 1 188 ? 6.652 8.106 -17.129 1.00 93.19 188 PHE A CA 1
ATOM 1446 C C . PHE A 1 188 ? 5.884 9.071 -18.037 1.00 93.19 188 PHE A C 1
ATOM 1448 O O . PHE A 1 188 ? 4.810 9.539 -17.659 1.00 93.19 188 PHE A O 1
ATOM 1455 N N . LEU A 1 189 ? 6.395 9.341 -19.241 1.00 93.44 189 LEU A N 1
ATOM 1456 C CA . LEU A 1 189 ? 5.730 10.204 -20.214 1.00 93.44 189 LEU A CA 1
ATOM 1457 C C . LEU A 1 189 ? 4.408 9.593 -20.698 1.00 93.44 189 LEU A C 1
ATOM 1459 O O . LEU A 1 189 ? 3.384 10.275 -20.707 1.00 93.44 189 LEU A O 1
ATOM 1463 N N . ALA A 1 190 ? 4.412 8.303 -21.045 1.00 92.88 190 ALA A N 1
ATOM 1464 C CA . ALA A 1 190 ? 3.218 7.572 -21.462 1.00 92.88 190 ALA A CA 1
ATOM 1465 C C . ALA A 1 190 ? 2.177 7.495 -20.336 1.00 92.88 190 ALA A C 1
ATOM 1467 O O . ALA A 1 190 ? 0.987 7.728 -20.571 1.00 92.88 190 ALA A O 1
ATOM 1468 N N . ALA A 1 191 ? 2.621 7.239 -19.103 1.00 92.81 191 ALA A N 1
ATOM 1469 C CA . ALA A 1 191 ? 1.772 7.236 -17.919 1.00 92.81 191 ALA A CA 1
ATOM 1470 C C . ALA A 1 191 ? 1.138 8.610 -17.679 1.00 92.81 191 ALA A C 1
ATOM 1472 O O . ALA A 1 191 ? -0.076 8.706 -17.514 1.00 92.81 191 ALA A O 1
ATOM 1473 N N . TRP A 1 192 ? 1.928 9.685 -17.734 1.00 93.38 192 TRP A N 1
ATOM 1474 C CA . TRP A 1 192 ? 1.424 11.046 -17.571 1.00 93.38 192 TRP A CA 1
ATOM 1475 C C . TRP A 1 192 ? 0.439 11.442 -18.677 1.00 93.38 192 TRP A C 1
ATOM 1477 O O . TRP A 1 192 ? -0.612 12.010 -18.379 1.00 93.38 192 TRP A O 1
ATOM 1487 N N . ALA A 1 193 ? 0.734 11.110 -19.938 1.00 92.94 193 ALA A N 1
ATOM 1488 C CA . ALA A 1 193 ? -0.158 11.380 -21.063 1.00 92.94 193 ALA A CA 1
ATOM 1489 C C . ALA A 1 193 ? -1.487 10.624 -20.908 1.00 92.94 193 ALA A C 1
ATOM 1491 O O . ALA A 1 193 ? -2.559 11.219 -21.013 1.00 92.94 193 ALA A O 1
ATOM 1492 N N . THR A 1 194 ? -1.425 9.336 -20.569 1.00 92.62 194 THR A N 1
ATOM 1493 C CA . THR A 1 194 ? -2.610 8.502 -20.315 1.00 92.62 194 THR A CA 1
ATOM 1494 C C . THR A 1 194 ? -3.453 9.083 -19.184 1.00 92.62 194 THR A C 1
ATOM 1496 O O . THR A 1 194 ? -4.651 9.317 -19.349 1.00 92.62 194 THR A O 1
ATOM 1499 N N . TRP A 1 195 ? -2.822 9.417 -18.061 1.00 91.44 195 TRP A N 1
ATOM 1500 C CA . TRP A 1 195 ? -3.499 10.036 -16.931 1.00 91.44 195 TRP A CA 1
ATOM 1501 C C . TRP A 1 195 ? -4.158 11.375 -17.305 1.00 91.44 195 TRP A C 1
ATOM 1503 O O . TRP A 1 195 ? -5.313 11.638 -16.964 1.00 91.44 195 TRP A O 1
ATOM 1513 N N . ARG A 1 196 ? -3.451 12.240 -18.042 1.00 88.38 196 ARG A N 1
ATOM 1514 C CA . ARG A 1 196 ? -3.909 13.598 -18.369 1.00 88.38 196 ARG A CA 1
ATOM 1515 C C . ARG A 1 196 ? -4.997 13.643 -19.443 1.00 88.38 196 ARG A C 1
ATOM 1517 O O . ARG A 1 196 ? -5.857 14.529 -19.365 1.00 88.38 196 ARG A O 1
ATOM 1524 N N . PHE A 1 197 ? -4.939 12.754 -20.435 1.00 90.50 197 PHE A N 1
ATOM 1525 C CA . PHE A 1 197 ? -5.821 12.764 -21.608 1.00 90.50 197 PHE A CA 1
ATOM 1526 C C . PHE A 1 197 ? -6.928 11.711 -21.566 1.00 90.50 197 PHE A C 1
ATOM 1528 O O . PHE A 1 197 ? -7.960 11.927 -22.189 1.00 90.50 197 PHE A O 1
ATOM 1535 N N . ILE A 1 198 ? -6.753 10.608 -20.837 1.00 89.88 198 ILE A N 1
ATOM 1536 C CA . ILE A 1 198 ? -7.748 9.527 -20.770 1.00 89.88 198 ILE A CA 1
ATOM 1537 C C . ILE A 1 198 ? -8.400 9.511 -19.389 1.00 89.88 198 ILE A C 1
ATOM 1539 O O . ILE A 1 198 ? -9.612 9.678 -19.268 1.00 89.88 198 ILE A O 1
ATOM 1543 N N . GLU A 1 199 ? -7.607 9.392 -18.324 1.00 87.69 199 GLU A N 1
ATOM 1544 C CA . GLU A 1 199 ? -8.160 9.196 -16.978 1.00 87.69 199 GLU A CA 1
ATOM 1545 C C . GLU A 1 199 ? -8.818 10.461 -16.410 1.00 87.69 199 GLU A C 1
ATOM 1547 O O . GLU A 1 199 ? -9.899 10.391 -15.822 1.00 87.69 199 GLU A O 1
ATOM 1552 N N . GLN A 1 200 ? -8.203 11.636 -16.587 1.00 85.94 200 GLN A N 1
ATOM 1553 C CA . GLN A 1 200 ? -8.773 12.892 -16.090 1.00 85.94 200 GLN A CA 1
ATOM 1554 C C . GLN A 1 200 ? -10.121 13.256 -16.736 1.00 85.94 200 GLN A C 1
ATOM 1556 O O . GLN A 1 200 ? -11.024 13.640 -15.985 1.00 85.94 200 GLN A O 1
ATOM 1561 N N . PRO A 1 201 ? -10.297 13.178 -18.072 1.00 82.94 201 PRO A N 1
ATOM 1562 C CA . PRO A 1 201 ? -11.592 13.444 -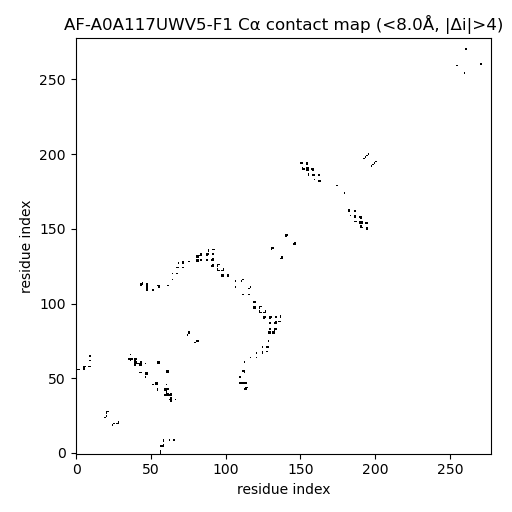18.693 1.00 82.94 201 PRO A CA 1
ATOM 1563 C C . PRO A 1 201 ? -12.668 12.460 -18.245 1.00 82.94 201 PRO A C 1
ATOM 1565 O O . PRO A 1 201 ? -13.734 12.909 -17.832 1.00 82.94 201 PRO A O 1
ATOM 1568 N N . LEU A 1 202 ? -12.359 11.158 -18.211 1.00 83.44 202 LEU A N 1
ATOM 1569 C CA . LEU A 1 202 ? -13.305 10.122 -17.782 1.00 83.44 202 LEU A CA 1
ATOM 1570 C C . LEU A 1 202 ? -13.749 10.312 -16.322 1.00 83.44 202 LEU A C 1
ATOM 1572 O O . LEU A 1 202 ? -14.936 10.271 -16.005 1.00 83.44 202 LEU A O 1
ATOM 1576 N N . ARG A 1 203 ? -12.813 10.646 -15.425 1.00 77.56 203 ARG A N 1
ATOM 1577 C CA . ARG A 1 203 ? -13.120 10.932 -14.013 1.00 77.56 203 ARG A CA 1
ATOM 1578 C C . ARG A 1 203 ? -13.998 12.178 -13.826 1.00 77.56 203 ARG A C 1
ATOM 1580 O O . ARG A 1 203 ? -14.686 12.296 -12.809 1.00 77.56 203 ARG A O 1
ATOM 1587 N N . ARG A 1 204 ? -13.945 13.135 -14.759 1.00 74.06 204 ARG A N 1
ATOM 1588 C CA . ARG A 1 204 ? -14.764 14.359 -14.736 1.00 74.06 204 ARG A CA 1
ATOM 1589 C C . ARG A 1 204 ? -16.120 14.166 -15.425 1.00 74.06 204 ARG A C 1
ATOM 1591 O O . ARG A 1 204 ? -17.081 14.801 -14.999 1.00 74.06 204 ARG A O 1
ATOM 1598 N N . SER A 1 205 ? -16.222 13.286 -16.423 1.00 63.62 205 SER A N 1
ATOM 1599 C CA . SER A 1 205 ? -17.467 13.017 -17.159 1.00 63.62 205 SER A CA 1
ATOM 1600 C C . SER A 1 205 ? -18.507 12.222 -16.365 1.00 63.62 205 SER A C 1
ATOM 1602 O O . SER A 1 205 ? -19.695 12.390 -16.619 1.00 63.62 205 SER A O 1
ATOM 1604 N N . ASP A 1 206 ? -18.118 11.497 -15.310 1.00 56.44 206 ASP A N 1
ATOM 1605 C CA . ASP A 1 206 ?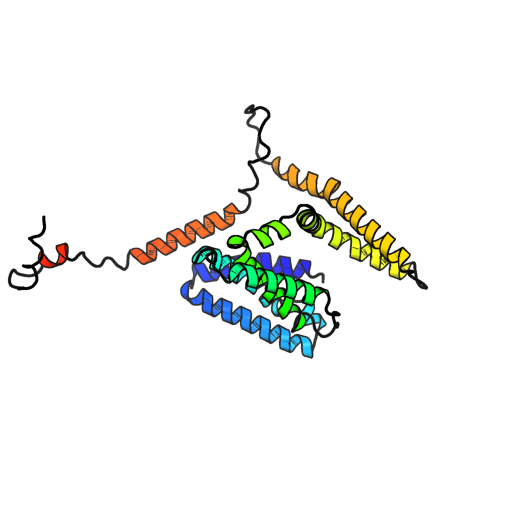 -19.056 10.915 -14.324 1.00 56.44 206 ASP A CA 1
ATOM 1606 C C . ASP A 1 206 ? -19.839 11.981 -13.513 1.00 56.44 206 ASP A C 1
ATOM 1608 O O . ASP A 1 206 ? -20.497 11.678 -12.516 1.00 56.44 206 ASP A O 1
ATOM 1612 N N . GLY A 1 207 ? -19.712 13.266 -13.859 1.00 50.09 207 GLY A N 1
ATOM 1613 C CA . GLY A 1 207 ? -20.565 14.363 -13.400 1.00 50.09 207 GLY A CA 1
ATOM 1614 C C . GLY A 1 207 ? -21.788 14.641 -14.288 1.00 50.09 207 GLY A C 1
ATOM 1615 O O . GLY A 1 207 ? -22.559 15.529 -13.941 1.00 50.09 207 GLY A O 1
ATOM 1616 N N . LEU A 1 208 ? -21.983 13.918 -15.400 1.00 49.69 208 LEU A N 1
ATOM 1617 C CA . LEU A 1 208 ? -23.057 14.171 -16.379 1.00 49.69 208 LEU A CA 1
ATOM 1618 C C . LEU A 1 208 ? -24.325 13.309 -16.198 1.00 49.69 208 LEU A C 1
ATOM 1620 O O . LEU A 1 208 ? -25.230 13.397 -17.021 1.00 49.69 208 LEU A O 1
ATOM 1624 N N . SER A 1 209 ? -24.443 12.510 -15.128 1.00 47.34 209 SER A N 1
ATOM 1625 C CA . SER A 1 209 ? -25.645 11.691 -14.862 1.00 47.34 209 SER A CA 1
ATOM 1626 C C . SER A 1 209 ? -26.647 12.287 -13.866 1.00 47.34 209 SER A C 1
ATOM 1628 O O . SER A 1 209 ? -27.589 11.601 -13.481 1.00 47.34 209 SER A O 1
ATOM 1630 N N . ASN A 1 210 ? -26.512 13.560 -13.482 1.00 42.16 210 ASN A N 1
ATOM 1631 C CA . ASN A 1 210 ? -27.582 14.263 -12.774 1.00 42.16 210 ASN A CA 1
ATOM 1632 C C . ASN A 1 210 ? -28.179 15.327 -13.689 1.00 42.16 210 ASN A C 1
ATOM 1634 O O . ASN A 1 210 ? -27.508 16.290 -14.056 1.00 42.16 210 ASN A O 1
ATOM 1638 N N . GLY A 1 211 ? -29.440 15.098 -14.053 1.00 38.16 211 GLY A N 1
ATOM 1639 C CA . GLY A 1 211 ? -30.229 15.940 -14.931 1.00 38.16 211 GLY A CA 1
ATOM 1640 C C . GLY A 1 211 ? -30.172 17.425 -14.582 1.00 38.16 211 GLY A C 1
ATOM 1641 O O . GLY A 1 211 ? -30.141 17.845 -13.427 1.00 38.16 211 GLY A O 1
ATOM 1642 N N . THR A 1 212 ? -30.162 18.189 -15.659 1.00 40.47 212 THR A N 1
ATOM 1643 C CA . THR A 1 212 ? -30.535 19.586 -15.831 1.00 40.47 212 THR A CA 1
ATOM 1644 C C . THR A 1 212 ? -31.360 20.182 -14.679 1.00 40.47 212 THR A C 1
ATOM 1646 O O . THR A 1 212 ? -32.555 19.934 -14.560 1.00 40.47 212 THR A O 1
ATOM 1649 N N . VAL A 1 213 ? -30.745 21.080 -13.908 1.00 37.50 213 VAL A N 1
ATOM 1650 C CA . VAL A 1 213 ? -31.411 22.299 -13.426 1.00 37.50 213 VAL A CA 1
ATOM 1651 C C . VAL A 1 213 ? -30.445 23.451 -13.715 1.00 37.50 213 VAL A C 1
ATOM 1653 O O . VAL A 1 213 ? -29.366 23.488 -13.119 1.00 37.50 213 VAL A O 1
ATOM 1656 N N . PRO A 1 214 ? -30.754 24.365 -14.652 1.00 39.03 214 PRO A N 1
ATOM 1657 C CA . PRO A 1 214 ? -29.880 25.485 -14.956 1.00 39.03 214 PRO A CA 1
ATOM 1658 C C . PRO A 1 214 ? -30.065 26.557 -13.878 1.00 39.03 214 PRO A C 1
ATOM 1660 O O . PRO A 1 214 ? -30.940 27.411 -13.960 1.00 39.03 214 PRO A O 1
ATOM 1663 N N . GLY A 1 215 ? -29.239 26.481 -12.837 1.00 32.31 215 GLY A N 1
ATOM 1664 C CA . GLY A 1 215 ? -29.037 27.550 -11.868 1.00 32.31 215 GLY A CA 1
ATOM 1665 C C . GLY A 1 215 ? -27.663 28.163 -12.090 1.00 32.31 215 GLY A C 1
ATOM 1666 O O . GLY A 1 215 ? -26.654 27.586 -11.690 1.00 32.31 215 GLY A O 1
ATOM 1667 N N . SER A 1 216 ? -27.640 29.309 -12.764 1.00 38.69 216 SER A N 1
ATOM 1668 C CA . SER A 1 216 ? -26.491 30.208 -12.864 1.00 38.69 216 SER A CA 1
ATOM 1669 C C . SER A 1 216 ? -25.804 30.381 -11.504 1.00 38.69 216 SER A C 1
ATOM 1671 O O . SER A 1 216 ? -26.453 30.755 -10.530 1.00 38.69 216 SER A O 1
ATOM 1673 N N . CYS A 1 217 ? -24.493 30.143 -11.437 1.00 33.97 217 CYS A N 1
ATOM 1674 C CA . CYS A 1 217 ? -23.661 30.722 -10.390 1.00 33.97 217 CYS A CA 1
ATOM 1675 C C . CYS A 1 217 ? -22.257 30.983 -10.938 1.00 33.97 217 CYS A C 1
ATOM 1677 O O . CYS A 1 217 ? -21.534 30.071 -11.341 1.00 33.97 217 CYS A O 1
ATOM 1679 N N . ASN A 1 218 ? -21.937 32.273 -10.980 1.00 33.91 218 ASN A N 1
ATOM 1680 C CA . ASN A 1 218 ? -20.719 32.876 -11.487 1.00 33.91 218 ASN A CA 1
ATOM 1681 C C . ASN A 1 218 ? -19.426 32.313 -10.876 1.00 33.91 218 ASN A C 1
ATOM 1683 O O . ASN A 1 218 ? -19.361 31.896 -9.722 1.00 33.91 218 ASN A O 1
ATOM 1687 N N . THR A 1 219 ? -18.390 32.399 -11.707 1.00 44.44 219 THR A N 1
ATOM 1688 C CA . THR A 1 219 ? -16.954 32.503 -11.415 1.00 44.44 219 THR A CA 1
ATOM 1689 C C . THR A 1 219 ? -16.564 32.790 -9.960 1.00 44.44 219 THR A C 1
ATOM 1691 O O . THR A 1 219 ? -16.825 33.874 -9.445 1.00 44.44 219 THR A O 1
ATOM 1694 N N . GLY A 1 220 ? -15.801 31.865 -9.365 1.00 39.22 220 GLY A N 1
ATOM 1695 C CA . GLY A 1 220 ? -14.981 32.111 -8.174 1.00 39.22 220 GLY A CA 1
ATOM 1696 C C . GLY A 1 220 ? -15.091 31.014 -7.114 1.00 39.22 220 GLY A C 1
ATOM 1697 O O . GLY A 1 220 ? -16.005 31.032 -6.302 1.00 39.22 220 GLY A O 1
ATOM 1698 N N . GLY A 1 221 ? -14.140 30.071 -7.086 1.00 32.03 221 GLY A N 1
ATOM 1699 C CA . GLY A 1 221 ? -14.021 29.125 -5.967 1.00 32.03 221 GLY A CA 1
ATOM 1700 C C . GLY A 1 221 ? -13.508 27.736 -6.338 1.00 32.03 221 GLY A C 1
ATOM 1701 O O . GLY A 1 221 ? -14.256 26.761 -6.335 1.00 32.03 221 GLY A O 1
ATOM 1702 N N . LEU A 1 222 ? -12.203 27.614 -6.586 1.00 36.94 222 LEU A N 1
ATOM 1703 C CA . LEU A 1 222 ? -11.471 26.339 -6.627 1.00 36.94 222 LEU A CA 1
ATOM 1704 C C . LEU A 1 222 ? -11.351 25.737 -5.211 1.00 36.94 222 LEU A C 1
ATOM 1706 O O . LEU A 1 222 ? -10.248 25.594 -4.698 1.00 36.94 222 LEU A O 1
ATOM 1710 N N . ALA A 1 223 ? -12.460 25.442 -4.525 1.00 36.66 223 ALA A N 1
ATOM 1711 C CA . ALA A 1 223 ? -12.395 24.884 -3.168 1.00 36.66 223 ALA A CA 1
ATOM 1712 C C . ALA A 1 223 ? -13.692 24.229 -2.657 1.00 36.66 223 ALA A C 1
ATOM 1714 O O . ALA A 1 223 ? -13.937 24.247 -1.458 1.00 36.66 223 ALA A O 1
ATOM 1715 N N . CYS A 1 224 ? -14.562 23.650 -3.492 1.00 36.34 224 CYS A N 1
ATOM 1716 C CA . CYS A 1 224 ? -15.673 22.860 -2.940 1.00 36.34 224 CYS A CA 1
ATOM 1717 C C . CYS A 1 224 ? -16.315 21.920 -3.961 1.00 36.34 224 CYS A C 1
ATOM 1719 O O . CYS A 1 224 ? -17.266 22.300 -4.631 1.00 36.34 224 CYS A O 1
ATOM 1721 N N . ARG A 1 225 ? -15.804 20.684 -4.067 1.00 40.59 225 ARG A N 1
ATOM 1722 C CA . ARG A 1 225 ? -16.591 19.443 -4.280 1.00 40.59 225 ARG A CA 1
ATOM 1723 C C . ARG A 1 225 ? -15.674 18.260 -4.576 1.00 40.59 225 ARG A C 1
ATOM 1725 O O . ARG A 1 225 ? -15.491 17.848 -5.713 1.00 40.59 225 ARG A O 1
ATOM 1732 N N . GLN A 1 226 ? -15.122 17.674 -3.520 1.00 42.16 226 GLN A N 1
ATOM 1733 C CA . GLN A 1 226 ? -14.542 16.325 -3.574 1.00 42.16 226 GLN A CA 1
ATOM 1734 C C . GLN A 1 226 ? -14.970 15.450 -2.384 1.00 42.16 226 GLN A C 1
ATOM 1736 O O . GLN A 1 226 ? -14.483 14.335 -2.236 1.00 42.16 226 GLN A O 1
ATOM 1741 N N . ARG A 1 227 ? -15.905 15.918 -1.540 1.00 40.81 227 ARG A N 1
ATOM 1742 C CA . ARG A 1 227 ? -16.171 15.310 -0.226 1.00 40.81 227 ARG A CA 1
ATOM 1743 C C . ARG A 1 227 ? -17.279 14.244 -0.177 1.00 40.81 227 ARG A C 1
ATOM 1745 O O . ARG A 1 227 ? -17.403 13.593 0.852 1.00 40.81 227 ARG A O 1
ATOM 1752 N N . ASP A 1 228 ? -18.009 13.973 -1.264 1.00 37.12 228 ASP A N 1
ATOM 1753 C CA . ASP A 1 228 ? -19.290 13.247 -1.122 1.00 37.12 228 ASP A CA 1
ATOM 1754 C C . ASP A 1 228 ? -19.379 11.838 -1.729 1.00 37.12 228 ASP A C 1
ATOM 1756 O O . ASP A 1 228 ? -20.336 11.119 -1.444 1.00 37.12 228 ASP A O 1
ATOM 1760 N N . ARG A 1 229 ? -18.384 11.347 -2.478 1.00 43.78 229 ARG A N 1
ATOM 1761 C CA . ARG A 1 229 ? -18.507 10.018 -3.124 1.00 43.78 229 ARG A CA 1
ATOM 1762 C C . ARG A 1 229 ? -18.198 8.807 -2.227 1.00 43.78 229 ARG A C 1
ATOM 1764 O O . ARG A 1 229 ? -18.394 7.678 -2.651 1.00 43.78 229 ARG A O 1
ATOM 1771 N N . GLY A 1 230 ? -17.800 9.015 -0.969 1.00 35.75 230 GLY A N 1
ATOM 1772 C CA . GLY A 1 230 ? -17.618 7.937 0.021 1.00 35.75 230 GLY A CA 1
ATOM 1773 C C . GLY A 1 230 ? -18.822 7.691 0.942 1.00 35.75 230 GLY A C 1
ATOM 1774 O O . GLY A 1 230 ? -18.745 6.843 1.833 1.00 35.75 230 GLY A O 1
ATOM 1775 N N . MET A 1 231 ? -19.917 8.449 0.788 1.00 44.53 231 MET A N 1
ATOM 1776 C CA . MET A 1 231 ? -20.940 8.561 1.833 1.00 44.53 231 MET A CA 1
ATOM 1777 C C . MET A 1 231 ? -22.112 7.578 1.761 1.00 44.53 231 MET A C 1
ATOM 1779 O O . MET A 1 231 ? -22.812 7.462 2.758 1.00 44.53 231 MET A O 1
ATOM 1783 N N . ALA A 1 232 ? -22.329 6.817 0.685 1.00 42.38 232 ALA A N 1
ATOM 1784 C CA . ALA A 1 232 ? -23.432 5.841 0.667 1.00 42.38 232 ALA A CA 1
ATOM 1785 C C . ALA A 1 232 ? -23.189 4.689 1.667 1.00 42.38 232 ALA A C 1
ATOM 1787 O O . ALA A 1 232 ? -24.006 4.442 2.553 1.00 42.38 232 ALA A O 1
ATOM 1788 N N . GLY A 1 233 ? -22.003 4.070 1.617 1.00 46.91 233 GLY A N 1
ATOM 1789 C CA . GLY A 1 233 ? -21.603 3.043 2.587 1.00 46.91 233 GLY A CA 1
ATOM 1790 C C . GLY A 1 233 ? -21.358 3.603 3.992 1.00 46.91 233 GLY A C 1
ATOM 1791 O O . GLY A 1 233 ? -21.687 2.956 4.984 1.00 46.91 233 GLY A O 1
ATOM 1792 N N . GLN A 1 234 ? -20.839 4.833 4.104 1.00 54.25 234 GLN A N 1
ATOM 1793 C CA . GLN A 1 234 ? -20.595 5.467 5.404 1.00 54.25 234 GLN A CA 1
ATOM 1794 C C . GLN A 1 234 ? -21.870 5.946 6.089 1.00 54.25 234 GLN A C 1
ATOM 1796 O O . GLN A 1 234 ? -21.920 5.858 7.306 1.00 54.25 234 GLN A O 1
ATOM 1801 N N . ARG A 1 235 ? -22.889 6.422 5.362 1.00 47.56 235 ARG A N 1
ATOM 1802 C CA . ARG A 1 235 ? -24.191 6.789 5.941 1.00 47.56 235 ARG A CA 1
ATOM 1803 C C . ARG A 1 235 ? -24.948 5.560 6.407 1.00 47.56 235 ARG A C 1
ATOM 1805 O O . ARG A 1 235 ? -25.542 5.617 7.473 1.00 47.56 235 ARG A O 1
ATOM 1812 N N . LEU A 1 236 ? -24.859 4.445 5.679 1.00 55.19 236 LEU A N 1
ATOM 1813 C CA . LEU A 1 236 ? -25.421 3.173 6.126 1.00 55.19 236 LEU A CA 1
ATOM 1814 C C . LEU A 1 236 ? -24.677 2.646 7.363 1.00 55.19 236 LEU A C 1
ATOM 1816 O O . LEU A 1 236 ? -25.306 2.278 8.348 1.00 55.19 236 LEU A O 1
ATOM 1820 N N . ALA A 1 237 ? -23.341 2.695 7.368 1.00 49.12 237 ALA A N 1
ATOM 1821 C CA . ALA A 1 237 ? -22.540 2.320 8.531 1.00 49.12 237 ALA A CA 1
ATOM 1822 C C . ALA A 1 237 ? -22.766 3.256 9.733 1.00 49.12 237 ALA A C 1
ATOM 1824 O O . ALA A 1 237 ? -22.849 2.772 10.855 1.00 49.12 237 ALA A O 1
ATOM 1825 N N . LEU A 1 238 ? -22.916 4.572 9.527 1.00 57.88 238 LEU A N 1
ATOM 1826 C CA . LEU A 1 238 ? -23.266 5.532 10.581 1.00 57.88 238 LEU A CA 1
ATOM 1827 C C . LEU A 1 238 ? -24.691 5.323 11.084 1.00 57.88 238 LEU A C 1
ATOM 1829 O O . LEU A 1 238 ? -24.904 5.388 12.286 1.00 57.88 238 LEU A O 1
ATOM 1833 N N . ALA A 1 239 ? -25.652 5.054 10.201 1.00 55.91 239 ALA A N 1
ATOM 1834 C CA . ALA A 1 239 ? -27.027 4.759 10.584 1.00 55.91 239 ALA A CA 1
ATOM 1835 C C . ALA A 1 239 ? -27.096 3.468 11.410 1.00 55.91 239 ALA A C 1
ATOM 1837 O O . ALA A 1 239 ? -27.768 3.439 12.435 1.00 55.91 239 ALA A O 1
ATOM 1838 N N . LEU A 1 240 ? -26.332 2.439 11.033 1.00 57.12 240 LEU A N 1
ATOM 1839 C CA . LEU A 1 240 ? -26.234 1.184 11.779 1.00 57.12 240 LEU A CA 1
ATOM 1840 C C . LEU A 1 240 ? -25.463 1.341 13.100 1.00 57.12 240 LEU A C 1
ATOM 1842 O O . LEU A 1 240 ? -25.872 0.774 14.109 1.00 57.12 240 LEU A O 1
ATOM 1846 N N . LEU A 1 241 ? -24.393 2.142 13.140 1.00 56.72 241 LEU A N 1
ATOM 1847 C CA . LEU A 1 241 ? -23.661 2.448 14.377 1.00 56.72 241 LEU A CA 1
ATOM 1848 C C . LEU A 1 241 ? -24.497 3.303 15.340 1.00 56.72 241 LEU A C 1
ATOM 1850 O O . LEU A 1 241 ? -24.519 3.022 16.534 1.00 56.72 241 LEU A O 1
ATOM 1854 N N . ALA A 1 242 ? -25.227 4.297 14.831 1.00 57.47 242 ALA A N 1
ATOM 1855 C CA . ALA A 1 242 ? -26.134 5.132 15.617 1.00 57.47 242 ALA A CA 1
ATOM 1856 C C . ALA A 1 242 ? -27.402 4.379 16.055 1.00 57.47 242 ALA A C 1
ATOM 1858 O O . ALA A 1 242 ? -27.997 4.725 17.074 1.00 57.47 242 ALA A O 1
ATOM 1859 N N . ALA A 1 243 ? -27.830 3.357 15.310 1.00 54.19 243 ALA A N 1
ATOM 1860 C CA . ALA A 1 243 ? -28.883 2.438 15.739 1.00 54.19 243 ALA A CA 1
ATOM 1861 C C . ALA A 1 243 ? -28.385 1.499 16.852 1.00 54.19 243 ALA A C 1
ATOM 1863 O O . ALA A 1 243 ? -29.079 1.307 17.844 1.00 54.19 243 ALA A O 1
ATOM 1864 N N . ASN A 1 244 ? -27.156 0.984 16.738 1.00 48.06 244 ASN A N 1
ATOM 1865 C CA . ASN A 1 244 ? -26.572 0.070 17.724 1.00 48.06 244 ASN A CA 1
ATOM 1866 C C . ASN A 1 244 ? -26.149 0.765 19.037 1.00 48.06 244 ASN A C 1
ATOM 1868 O O . ASN A 1 244 ? -26.148 0.140 20.095 1.00 48.06 244 ASN A O 1
ATOM 1872 N N . ALA A 1 245 ? -25.801 2.056 18.989 1.00 53.00 245 ALA A N 1
ATOM 1873 C CA . ALA A 1 245 ? -25.557 2.862 20.188 1.00 53.00 245 ALA A CA 1
ATOM 1874 C C . ALA A 1 245 ? -26.847 3.080 21.000 1.00 53.00 245 ALA A C 1
ATOM 1876 O O . ALA A 1 245 ? -26.826 2.960 22.220 1.00 53.00 245 ALA A O 1
ATOM 1877 N N . ARG A 1 246 ? -27.986 3.301 20.326 1.00 48.38 246 ARG A N 1
ATOM 1878 C CA . ARG A 1 246 ? -29.292 3.467 20.987 1.00 48.38 246 ARG A CA 1
ATOM 1879 C C . ARG A 1 246 ? -29.757 2.207 21.712 1.00 48.38 246 ARG A C 1
ATOM 1881 O O . ARG A 1 246 ? -30.211 2.296 22.841 1.00 48.38 246 ARG A O 1
ATOM 1888 N N . THR A 1 247 ? -29.529 1.027 21.138 1.00 49.91 247 THR A N 1
ATOM 1889 C CA . THR A 1 247 ? -29.880 -0.247 21.792 1.00 49.91 247 THR A CA 1
ATOM 1890 C C . THR A 1 247 ? -29.051 -0.568 23.041 1.00 49.91 247 THR A C 1
ATOM 1892 O O . THR A 1 247 ? -29.376 -1.514 23.752 1.00 49.91 247 THR A O 1
ATOM 1895 N N . HIS A 1 248 ? -27.969 0.172 23.305 1.00 42.50 248 HIS A N 1
ATOM 1896 C CA . HIS A 1 248 ? -27.114 -0.035 24.475 1.00 42.50 248 HIS A CA 1
ATOM 1897 C C . HIS A 1 248 ? -27.427 0.917 25.647 1.00 42.50 248 HIS A C 1
ATOM 1899 O O . HIS A 1 248 ? -27.091 0.563 26.777 1.00 42.50 248 HIS A O 1
ATOM 1905 N N . ASP A 1 249 ? -28.103 2.048 25.405 1.00 44.66 249 ASP A N 1
ATOM 1906 C CA . ASP A 1 249 ? -28.549 2.989 26.453 1.00 44.66 249 ASP A CA 1
ATOM 1907 C C . ASP A 1 249 ? -29.908 2.608 27.068 1.00 44.66 249 ASP A C 1
ATOM 1909 O O . ASP A 1 249 ? -30.176 2.917 28.229 1.00 44.66 249 ASP A O 1
ATOM 1913 N N . ASP A 1 250 ? -30.746 1.854 26.351 1.00 44.28 250 ASP A N 1
ATOM 1914 C CA . ASP A 1 250 ? -32.053 1.421 26.871 1.00 44.28 250 ASP A CA 1
ATOM 1915 C C . ASP A 1 250 ? -31.952 0.335 27.967 1.00 44.28 250 ASP A C 1
ATOM 1917 O O . ASP A 1 250 ? -32.937 0.032 28.638 1.00 44.28 250 ASP A O 1
ATOM 1921 N N . GLY A 1 251 ? -30.757 -0.226 28.203 1.00 40.47 251 GLY A N 1
ATOM 1922 C CA . GLY A 1 251 ? -30.491 -1.222 29.250 1.00 40.47 251 GLY A CA 1
ATOM 1923 C C . GLY A 1 251 ? -29.909 -0.669 30.558 1.00 40.47 251 GLY A C 1
ATOM 1924 O O . GLY A 1 251 ? -29.671 -1.446 31.480 1.00 40.47 251 GLY A O 1
ATOM 1925 N N . ALA A 1 252 ? -29.653 0.641 30.654 1.00 40.56 252 ALA A N 1
ATOM 1926 C CA . ALA A 1 252 ? -28.977 1.247 31.804 1.00 40.56 252 ALA A CA 1
ATOM 1927 C C . ALA A 1 252 ? -29.672 2.522 32.311 1.00 40.56 252 ALA A C 1
ATOM 1929 O O . ALA A 1 252 ? -29.019 3.507 32.644 1.00 40.56 252 ALA A O 1
ATOM 1930 N N . ARG A 1 253 ? -31.005 2.511 32.453 1.00 36.84 253 ARG A N 1
ATOM 1931 C CA . ARG A 1 253 ? -31.669 3.466 33.357 1.00 36.84 253 ARG A CA 1
ATOM 1932 C C . ARG A 1 253 ? -31.503 2.990 34.795 1.00 36.84 253 ARG A C 1
ATOM 1934 O O . ARG A 1 253 ? -32.383 2.350 35.359 1.00 36.84 253 ARG A O 1
ATOM 1941 N N . PHE A 1 254 ? -30.365 3.317 35.400 1.00 38.62 254 PHE A N 1
ATOM 1942 C CA . PHE A 1 254 ? -30.321 3.430 36.853 1.00 38.62 254 PHE A CA 1
ATOM 1943 C C . PHE A 1 254 ? -31.216 4.617 37.246 1.00 38.62 254 PHE A C 1
ATOM 1945 O O . PHE A 1 254 ? -30.971 5.723 36.760 1.00 38.62 254 PHE A O 1
ATOM 1952 N N . PRO A 1 255 ? -32.252 4.429 38.084 1.00 38.81 255 PRO A N 1
ATOM 1953 C CA . PRO A 1 255 ? -33.020 5.556 38.594 1.00 38.81 255 PRO A CA 1
ATOM 1954 C C . PRO A 1 255 ? -32.076 6.479 39.366 1.00 38.81 255 PRO A C 1
ATOM 1956 O O . PRO A 1 255 ? -31.225 6.010 40.134 1.00 38.81 255 PRO A O 1
ATOM 1959 N N . SER A 1 256 ? -32.211 7.782 39.124 1.00 42.62 256 SER A N 1
ATOM 1960 C CA . SER A 1 256 ? -31.435 8.812 39.806 1.00 42.62 256 SER A CA 1
ATOM 1961 C C . SER A 1 256 ? -31.650 8.719 41.327 1.00 42.62 256 SER A C 1
ATOM 1963 O O . SER A 1 256 ? -32.712 8.274 41.775 1.00 42.62 256 SER A O 1
ATOM 1965 N N . PRO A 1 257 ? -30.675 9.142 42.156 1.00 42.31 257 PRO A N 1
ATOM 1966 C CA . PRO A 1 257 ? -30.770 9.038 43.616 1.00 42.31 257 PRO A CA 1
ATOM 1967 C C . PRO A 1 257 ? -32.027 9.701 44.205 1.00 42.31 257 PRO A C 1
ATOM 1969 O O . PRO A 1 257 ? -32.520 9.263 45.238 1.00 42.31 257 PRO A O 1
ATOM 1972 N N . GLN A 1 258 ? -32.584 10.708 43.523 1.00 45.94 258 GLN A N 1
ATOM 1973 C CA . GLN A 1 258 ? -33.804 11.406 43.940 1.00 45.94 258 GLN A CA 1
ATOM 1974 C C . GLN A 1 258 ? -35.081 10.566 43.791 1.00 45.94 258 GLN A C 1
ATOM 1976 O O . GLN A 1 258 ? -35.986 10.708 44.606 1.00 45.94 258 GLN A O 1
ATOM 1981 N N . GLN A 1 259 ? -35.163 9.663 42.806 1.00 48.66 259 GLN A N 1
ATOM 1982 C CA . GLN A 1 259 ? -36.346 8.808 42.627 1.00 48.66 259 GLN A CA 1
ATOM 1983 C C . GLN A 1 259 ? -36.390 7.632 43.612 1.00 48.66 259 GLN A C 1
ATOM 1985 O O . GLN A 1 259 ? -37.452 7.056 43.824 1.00 48.66 259 GLN A O 1
ATOM 1990 N N . ARG A 1 260 ? -35.259 7.285 44.243 1.00 41.34 260 ARG A N 1
ATOM 1991 C CA . ARG A 1 260 ? -35.152 6.128 45.144 1.00 41.34 260 ARG A CA 1
ATOM 1992 C C . ARG A 1 260 ? -35.596 6.416 46.588 1.00 41.34 260 ARG A C 1
ATOM 1994 O O . ARG A 1 260 ? -35.941 5.476 47.284 1.00 41.34 260 ARG A O 1
ATOM 2001 N N . CYS A 1 261 ? -35.646 7.680 47.031 1.00 43.12 261 CYS A N 1
ATOM 2002 C CA . CYS A 1 261 ? -36.204 8.034 48.355 1.00 43.12 261 CYS A CA 1
ATOM 2003 C C . CYS A 1 261 ? -37.743 8.243 48.322 1.00 43.12 261 CYS A C 1
ATOM 2005 O O . CYS A 1 261 ? -38.317 8.532 49.364 1.00 43.12 261 CYS A O 1
ATOM 2007 N N . GLN A 1 262 ? -38.424 8.142 47.165 1.00 50.53 262 GLN A N 1
ATOM 2008 C CA . GLN A 1 262 ? -39.891 8.313 47.079 1.00 50.53 262 GLN A CA 1
ATOM 2009 C C . GLN A 1 262 ? -40.687 7.004 47.206 1.00 50.53 262 GLN A C 1
ATOM 2011 O O . GLN A 1 262 ? -41.891 7.066 47.439 1.00 50.53 262 GLN A O 1
ATOM 2016 N N . SER A 1 263 ? -40.051 5.839 47.042 1.00 49.62 263 SER A N 1
ATOM 2017 C CA . SER A 1 263 ? -40.739 4.537 47.019 1.00 49.62 263 SER A CA 1
ATOM 2018 C C . SER A 1 263 ? -40.542 3.680 48.268 1.00 49.62 263 SER A C 1
ATOM 2020 O O . SER A 1 263 ? -41.267 2.705 48.422 1.00 49.62 263 SER A O 1
ATOM 2022 N N . ASP A 1 264 ? -39.591 4.028 49.137 1.00 46.47 264 ASP A N 1
ATOM 2023 C CA . ASP A 1 264 ? -39.324 3.290 50.372 1.00 46.47 264 ASP A CA 1
ATOM 2024 C C . ASP A 1 264 ? -39.792 4.120 51.572 1.00 46.47 264 ASP A C 1
ATOM 2026 O O . ASP A 1 264 ? -39.477 5.307 51.678 1.00 46.47 264 ASP A O 1
ATOM 2030 N N . ASP A 1 265 ? -40.560 3.476 52.452 1.00 47.78 265 ASP A N 1
ATOM 2031 C CA . ASP A 1 265 ? -41.063 3.995 53.723 1.00 47.78 265 ASP A CA 1
ATOM 2032 C C . ASP A 1 265 ? -40.053 4.887 54.466 1.00 47.78 265 ASP A C 1
ATOM 2034 O O . ASP A 1 265 ? -38.844 4.644 54.468 1.00 47.78 265 ASP A O 1
ATOM 2038 N N . GLN A 1 266 ? -40.583 5.905 55.152 1.00 44.34 266 GLN A N 1
ATOM 2039 C CA . GLN A 1 266 ? -39.909 7.022 55.838 1.00 44.34 266 GLN A CA 1
ATOM 2040 C C . GLN A 1 266 ? -38.904 6.660 56.967 1.00 44.34 266 GLN A C 1
ATOM 2042 O O . GLN A 1 266 ? -38.669 7.463 57.866 1.00 44.34 266 GLN A O 1
ATOM 2047 N N . ALA A 1 267 ? -38.264 5.491 56.956 1.00 47.12 267 ALA A N 1
ATOM 2048 C CA . ALA A 1 267 ? -37.434 4.989 58.053 1.00 47.12 267 ALA A CA 1
ATOM 2049 C C . ALA A 1 267 ? -35.941 4.789 57.708 1.00 47.12 267 ALA A C 1
ATOM 2051 O O . ALA A 1 267 ? -35.249 4.054 58.412 1.00 47.12 267 ALA A O 1
ATOM 2052 N N . ASN A 1 268 ? -35.402 5.428 56.659 1.00 47.62 268 ASN A N 1
ATOM 2053 C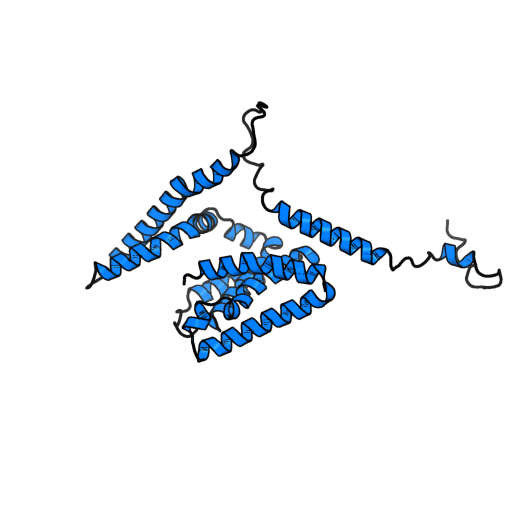 CA . ASN A 1 268 ? -33.973 5.322 56.325 1.00 47.62 268 ASN A CA 1
ATOM 2054 C C . ASN A 1 268 ? -33.176 6.594 56.711 1.00 47.62 268 ASN A C 1
ATOM 2056 O O . ASN A 1 268 ? -33.327 7.630 56.058 1.00 47.62 268 ASN A O 1
ATOM 2060 N N . PRO A 1 269 ? -32.260 6.542 57.703 1.00 51.25 269 PRO A N 1
ATOM 2061 C CA . PRO A 1 269 ? -31.505 7.706 58.190 1.00 51.25 269 PRO A CA 1
ATOM 2062 C C . PRO A 1 269 ? -30.445 8.257 57.210 1.00 51.25 269 PRO A C 1
ATOM 2064 O O . PRO A 1 269 ? -29.672 9.137 57.580 1.00 51.25 269 PRO A O 1
ATOM 2067 N N . ARG A 1 270 ? -30.380 7.768 55.960 1.00 47.84 270 ARG A N 1
ATOM 2068 C CA . ARG A 1 270 ? -29.394 8.196 54.947 1.00 47.84 270 ARG A CA 1
ATOM 2069 C C . ARG A 1 270 ? -29.866 9.283 53.963 1.00 47.84 270 ARG A C 1
ATOM 2071 O O . ARG A 1 270 ? -29.013 9.816 53.261 1.00 47.84 270 ARG A O 1
ATOM 2078 N N . CYS A 1 271 ? -31.154 9.655 53.900 1.00 44.56 271 CYS A N 1
ATOM 2079 C CA . CYS A 1 271 ? -31.623 10.734 52.995 1.00 44.56 271 CYS A CA 1
ATOM 2080 C C . CYS A 1 271 ? -31.516 12.159 53.620 1.00 44.56 271 CYS A C 1
ATOM 2082 O O . CYS A 1 271 ? -31.801 13.140 52.939 1.00 44.56 271 CYS A O 1
ATOM 2084 N N . SER A 1 272 ? -31.076 12.321 54.878 1.00 43.53 272 SER A N 1
ATOM 2085 C CA . SER A 1 272 ? -31.111 13.605 55.616 1.00 43.53 272 SER A CA 1
ATOM 2086 C C . SER A 1 272 ? -29.945 14.579 55.363 1.00 43.53 272 SER A C 1
ATOM 2088 O O . SER A 1 272 ? -29.954 15.680 55.904 1.00 43.53 272 SER A O 1
ATOM 2090 N N . VAL A 1 273 ? -28.948 14.229 54.541 1.00 48.59 273 VAL A N 1
ATOM 2091 C CA . VAL A 1 273 ? -27.688 15.007 54.441 1.00 48.59 273 VAL A CA 1
ATOM 2092 C C . VAL A 1 273 ? -27.593 15.894 53.183 1.00 48.59 273 VAL A C 1
ATOM 2094 O O . VAL A 1 273 ? -26.620 16.615 53.008 1.00 48.59 273 VAL A O 1
ATOM 2097 N N . VAL A 1 274 ? -28.598 15.909 52.298 1.00 43.62 274 VAL A N 1
ATOM 2098 C CA . VAL A 1 274 ? -28.484 16.591 50.982 1.00 43.62 274 VAL A CA 1
ATOM 2099 C C . VAL A 1 274 ? -29.218 17.946 50.911 1.00 43.62 274 VAL A C 1
ATOM 2101 O O . VAL A 1 274 ? -29.159 18.625 49.894 1.00 43.62 274 VAL A O 1
ATOM 2104 N N . ALA A 1 275 ? -29.878 18.402 51.981 1.00 38.72 275 ALA A N 1
ATOM 2105 C CA . ALA A 1 275 ? -30.769 19.571 51.912 1.00 38.72 275 ALA A CA 1
ATOM 2106 C C . ALA A 1 275 ? -30.131 20.952 52.189 1.00 38.72 275 ALA A C 1
ATOM 2108 O O . ALA A 1 275 ? -30.849 21.950 52.163 1.00 38.72 275 ALA A O 1
ATOM 2109 N N . HIS A 1 276 ? -28.822 21.061 52.435 1.00 38.41 276 HIS A N 1
ATOM 2110 C CA . HIS A 1 276 ? -28.208 22.354 52.764 1.00 38.41 276 HIS A CA 1
ATOM 2111 C C . HIS A 1 276 ? -26.852 22.558 52.105 1.00 38.41 276 HIS A C 1
ATOM 2113 O O . HIS A 1 276 ? -25.849 22.263 52.734 1.00 38.41 276 HIS A O 1
ATOM 2119 N N . TRP A 1 277 ? -26.834 23.122 50.895 1.00 30.98 277 TRP A N 1
ATOM 2120 C CA . TRP A 1 277 ? -25.812 24.079 50.447 1.00 30.98 277 TRP A CA 1
ATOM 2121 C C . TRP A 1 277 ? -26.470 25.043 49.430 1.00 30.98 277 TRP A C 1
ATOM 2123 O O . TRP A 1 277 ? -27.239 24.559 48.598 1.00 30.98 277 TRP A O 1
ATOM 2133 N N . PRO A 1 278 ? -26.266 26.371 49.564 1.00 44.50 278 PRO A N 1
ATOM 2134 C CA . PRO A 1 278 ? -26.956 27.418 48.798 1.00 44.50 278 PRO A CA 1
ATOM 2135 C C . PRO A 1 278 ? -26.583 27.470 47.312 1.00 44.50 278 PRO A C 1
ATOM 2137 O O . PRO A 1 278 ? -25.460 27.040 46.960 1.00 44.50 278 PRO A O 1
#